Protein AF-A0A2E7STH2-F1 (afdb_monomer_lite)

Radius of gyration: 33.1 Å; chains: 1; bounding box: 80×36×82 Å

pLDDT: mean 82.7, std 14.06, range [32.78, 97.75]

Structure (mmCIF, N/CA/C/O backbone):
data_AF-A0A2E7STH2-F1
#
_entry.id   AF-A0A2E7STH2-F1
#
loop_
_atom_site.group_PDB
_atom_site.id
_atom_site.type_symbol
_atom_site.label_atom_id
_atom_site.label_alt_id
_atom_site.label_comp_id
_atom_site.label_asym_id
_atom_site.label_entity_id
_atom_site.label_seq_id
_atom_site.pdbx_PDB_ins_code
_atom_site.Cartn_x
_atom_site.Cartn_y
_atom_site.Cartn_z
_atom_site.occupancy
_atom_site.B_iso_or_equiv
_atom_site.auth_seq_id
_atom_site.auth_comp_id
_atom_site.auth_asym_id
_atom_site.auth_atom_id
_atom_site.pdbx_PDB_model_num
ATOM 1 N N . ASP A 1 1 ? 51.385 6.876 -58.287 1.00 47.06 1 ASP A N 1
ATOM 2 C CA . ASP A 1 1 ? 52.729 7.474 -58.155 1.00 47.06 1 ASP A CA 1
ATOM 3 C C . ASP A 1 1 ? 52.734 8.647 -57.200 1.00 47.06 1 ASP A C 1
ATOM 5 O O . ASP A 1 1 ? 51.882 9.521 -57.309 1.00 47.06 1 ASP A O 1
ATOM 9 N N . ARG A 1 2 ? 53.615 8.622 -56.192 1.00 62.12 2 ARG A N 1
ATOM 10 C CA . ARG A 1 2 ? 53.677 9.658 -55.147 1.00 62.12 2 ARG A CA 1
ATOM 11 C C . ARG A 1 2 ? 54.895 10.551 -55.359 1.00 62.12 2 ARG A C 1
ATOM 13 O O . ARG A 1 2 ? 56.012 10.052 -55.426 1.00 62.12 2 ARG A O 1
ATOM 20 N N . ILE A 1 3 ? 54.662 11.864 -55.343 1.00 66.19 3 ILE A N 1
ATOM 21 C CA . ILE A 1 3 ? 55.680 12.930 -55.361 1.00 66.19 3 ILE A CA 1
ATOM 22 C C . ILE A 1 3 ? 56.748 12.717 -54.265 1.00 66.19 3 ILE A C 1
ATOM 24 O O . ILE A 1 3 ? 57.911 13.045 -54.457 1.00 66.19 3 ILE A O 1
ATOM 28 N N . GLU A 1 4 ? 56.389 12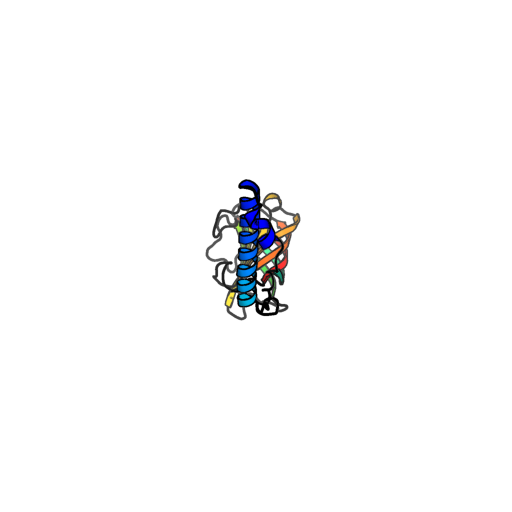.078 -53.147 1.00 61.88 4 GLU A N 1
ATOM 29 C CA . GLU A 1 4 ? 57.309 11.726 -52.055 1.00 61.88 4 GLU A CA 1
ATOM 30 C C . GLU A 1 4 ? 58.497 10.861 -52.501 1.00 61.88 4 GLU A C 1
ATOM 32 O O . GLU A 1 4 ? 59.603 11.112 -52.038 1.00 61.88 4 GLU A O 1
ATOM 37 N N . ALA A 1 5 ? 58.307 9.904 -53.420 1.00 66.56 5 ALA A N 1
ATOM 38 C CA . ALA A 1 5 ? 59.390 9.038 -53.905 1.00 66.56 5 ALA A CA 1
ATOM 39 C C . ALA A 1 5 ? 60.430 9.807 -54.744 1.00 66.56 5 ALA A C 1
ATOM 41 O O . ALA A 1 5 ? 61.588 9.409 -54.816 1.00 66.56 5 ALA A O 1
ATOM 42 N N . LEU A 1 6 ? 60.024 10.931 -55.346 1.00 68.38 6 LEU A N 1
ATOM 43 C CA . LEU A 1 6 ? 60.901 11.825 -56.109 1.00 68.38 6 LEU A CA 1
ATOM 44 C C . LEU A 1 6 ? 61.663 12.806 -55.200 1.00 68.38 6 LEU A C 1
ATOM 46 O O . LEU A 1 6 ? 62.730 13.296 -55.564 1.00 68.38 6 LEU A O 1
ATOM 50 N N . ILE A 1 7 ? 61.126 13.091 -54.010 1.00 71.38 7 ILE A N 1
ATOM 51 C CA . ILE A 1 7 ? 61.676 14.079 -53.071 1.00 71.38 7 ILE A CA 1
ATOM 52 C C . ILE A 1 7 ? 62.506 13.410 -51.962 1.00 71.38 7 ILE A C 1
ATOM 54 O O . ILE A 1 7 ? 63.419 14.038 -51.436 1.00 71.38 7 ILE A O 1
ATOM 58 N N . GLU A 1 8 ? 62.265 12.131 -51.651 1.00 67.62 8 GLU A N 1
ATOM 59 C CA . GLU A 1 8 ? 62.947 11.347 -50.605 1.00 67.62 8 GLU A CA 1
ATOM 60 C C . GLU A 1 8 ? 64.489 11.468 -50.576 1.00 67.62 8 GLU A C 1
ATOM 62 O O . GLU A 1 8 ? 65.013 11.668 -49.477 1.00 67.62 8 GLU A O 1
ATOM 67 N N . PRO A 1 9 ? 65.232 11.443 -51.709 1.00 74.62 9 PRO A N 1
ATOM 68 C CA . PRO A 1 9 ? 66.693 11.599 -51.685 1.00 74.62 9 PRO A CA 1
ATOM 69 C C . PRO A 1 9 ? 67.175 13.028 -51.376 1.00 74.62 9 PRO A C 1
ATOM 71 O O . PRO A 1 9 ? 68.350 13.216 -51.072 1.00 74.62 9 PRO A O 1
ATOM 74 N N . HIS A 1 10 ? 66.289 14.027 -51.422 1.00 73.81 10 HIS A N 1
ATOM 75 C CA . HIS A 1 10 ? 66.609 15.445 -51.216 1.00 73.81 10 HIS A CA 1
ATOM 76 C C . HIS A 1 10 ? 66.133 15.986 -49.854 1.00 73.81 10 HIS A C 1
ATOM 78 O O . HIS A 1 10 ? 66.276 17.177 -49.580 1.00 73.81 10 HIS A O 1
ATOM 84 N N . LEU A 1 11 ? 65.556 15.140 -48.992 1.00 74.19 11 LEU A N 1
ATOM 85 C CA . LEU A 1 11 ? 65.053 15.554 -47.679 1.00 74.19 11 LEU A CA 1
ATOM 86 C C . LEU A 1 11 ? 66.163 15.572 -46.625 1.00 74.19 11 LEU A C 1
ATOM 88 O O . LEU A 1 11 ? 66.917 14.610 -46.468 1.00 74.19 11 LEU A O 1
ATOM 92 N N . ASN A 1 12 ? 66.208 16.633 -45.816 1.00 75.25 12 ASN A N 1
ATOM 93 C CA . ASN A 1 12 ? 67.081 16.668 -44.645 1.00 75.25 12 ASN A CA 1
ATOM 94 C C . ASN A 1 12 ? 66.582 15.703 -43.541 1.00 75.25 12 ASN A C 1
ATOM 96 O O . ASN A 1 12 ? 65.457 15.191 -43.575 1.00 75.25 12 ASN A O 1
ATOM 100 N N . ARG A 1 13 ? 67.415 15.432 -42.525 1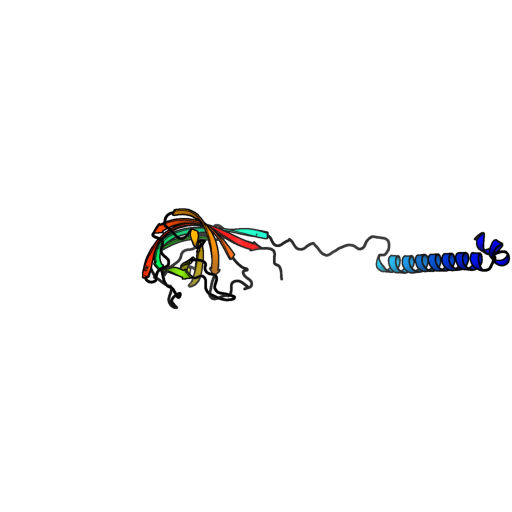.00 70.81 13 ARG A N 1
ATOM 101 C CA . ARG A 1 13 ? 67.129 14.412 -41.495 1.00 70.81 13 ARG A CA 1
ATOM 102 C C . ARG A 1 13 ? 65.792 14.628 -40.775 1.00 70.81 13 ARG A C 1
ATOM 104 O O . ARG A 1 13 ? 65.101 13.642 -40.519 1.00 70.81 13 ARG A O 1
ATOM 111 N N . GLU A 1 14 ? 65.416 15.866 -40.466 1.00 68.94 14 GLU A N 1
ATOM 112 C CA . GLU A 1 14 ? 64.160 16.181 -39.770 1.00 68.94 14 GLU A CA 1
ATOM 113 C C . GLU A 1 14 ? 62.934 16.036 -40.680 1.00 68.94 14 GLU A C 1
ATOM 115 O O . GLU A 1 14 ? 61.947 15.413 -40.288 1.00 68.94 14 GLU A O 1
ATOM 120 N N . GLN A 1 15 ? 63.028 16.474 -41.937 1.00 68.88 15 GLN A N 1
ATOM 121 C CA . GLN A 1 15 ? 61.976 16.275 -42.939 1.00 68.88 15 GLN A CA 1
ATOM 122 C C . GLN A 1 15 ? 61.781 14.786 -43.275 1.00 68.88 15 GLN A C 1
ATOM 124 O O . GLN A 1 15 ? 60.651 14.330 -43.460 1.00 68.88 15 GLN A O 1
ATOM 129 N N . SER A 1 16 ? 62.857 13.989 -43.245 1.00 70.19 16 SER A N 1
ATOM 130 C CA . SER A 1 16 ? 62.785 12.528 -43.408 1.00 70.19 16 SER A CA 1
ATOM 131 C C . SER A 1 16 ? 62.052 11.819 -42.259 1.00 70.19 16 SER A C 1
ATOM 133 O O . SER A 1 16 ? 61.578 10.692 -42.419 1.00 70.19 16 SER A O 1
ATOM 135 N N . ARG A 1 17 ? 61.992 12.428 -41.064 1.00 70.62 17 ARG A N 1
ATOM 136 C CA . ARG A 1 17 ? 61.225 11.882 -39.931 1.00 70.62 17 ARG A CA 1
ATOM 137 C C . ARG A 1 17 ? 59.734 12.127 -40.130 1.00 70.62 17 ARG A C 1
ATOM 139 O O . ARG A 1 17 ? 58.943 11.229 -39.859 1.00 70.62 17 ARG A O 1
ATOM 146 N N . PHE A 1 18 ? 59.373 13.294 -40.659 1.00 73.88 18 PHE A N 1
ATOM 147 C CA . PHE A 1 18 ? 57.995 13.635 -41.002 1.00 73.88 18 PHE A CA 1
ATOM 148 C C . PHE A 1 18 ? 57.443 12.769 -42.148 1.00 73.88 18 PHE A C 1
ATOM 150 O O . PHE A 1 18 ? 56.341 12.235 -42.050 1.00 73.88 18 PHE A O 1
ATOM 157 N N . SER A 1 19 ? 58.222 12.525 -43.207 1.00 72.75 19 SER A N 1
ATOM 158 C CA . SER A 1 19 ? 57.796 11.613 -44.282 1.00 72.75 19 SER A CA 1
ATOM 159 C C . SER A 1 19 ? 57.608 10.170 -43.785 1.00 72.75 19 SER A C 1
ATOM 161 O O . SER A 1 19 ? 56.649 9.492 -44.165 1.00 72.75 19 SER A O 1
ATOM 163 N N . ARG A 1 20 ? 58.468 9.708 -42.866 1.00 74.62 20 ARG A N 1
ATOM 164 C CA . ARG A 1 20 ? 58.332 8.400 -42.206 1.00 74.62 20 ARG A CA 1
ATOM 165 C C . ARG A 1 20 ? 57.101 8.308 -41.304 1.00 74.62 20 ARG A C 1
ATOM 167 O O . ARG A 1 20 ? 56.412 7.289 -41.354 1.00 74.62 20 ARG A O 1
ATOM 174 N N . SER A 1 21 ? 56.785 9.339 -40.521 1.00 77.38 21 SER A N 1
ATOM 175 C CA . SER A 1 21 ? 55.582 9.337 -39.673 1.00 77.38 21 SER A CA 1
ATOM 176 C C . SER A 1 21 ? 54.294 9.375 -40.501 1.00 77.38 21 SER A C 1
ATOM 178 O O . SER A 1 21 ? 53.337 8.667 -40.179 1.00 77.38 21 SER A O 1
ATOM 180 N N . LEU A 1 22 ? 54.283 10.104 -41.622 1.00 79.50 22 LEU A N 1
ATOM 181 C CA . LEU A 1 22 ? 53.179 10.080 -42.584 1.00 79.50 22 LEU A CA 1
ATOM 182 C C . LEU A 1 22 ? 52.993 8.695 -43.209 1.00 79.50 22 LEU A C 1
ATOM 184 O O . LEU A 1 22 ? 51.862 8.220 -43.324 1.00 79.50 22 LEU A O 1
ATOM 188 N N . ARG A 1 23 ? 54.087 8.013 -43.575 1.00 81.06 23 ARG A N 1
ATOM 189 C CA . ARG A 1 23 ? 54.037 6.624 -44.058 1.00 81.06 23 ARG A CA 1
ATOM 190 C C . ARG A 1 23 ? 53.440 5.698 -42.994 1.00 81.06 23 ARG A C 1
ATOM 192 O O . ARG A 1 23 ? 52.513 4.960 -43.308 1.00 81.06 23 ARG A O 1
ATOM 199 N N . GLY A 1 24 ? 53.891 5.804 -41.743 1.00 83.38 24 GLY A N 1
ATOM 200 C CA . GLY A 1 24 ? 53.354 5.026 -40.621 1.00 83.38 24 GLY A CA 1
ATOM 201 C C . GLY A 1 24 ? 51.863 5.270 -40.367 1.00 83.38 24 GLY A C 1
ATOM 202 O O . GLY A 1 24 ? 51.100 4.320 -40.222 1.00 83.38 24 GLY A O 1
ATOM 203 N N . THR A 1 25 ? 51.423 6.529 -40.402 1.00 84.00 25 THR A N 1
ATOM 204 C CA . THR A 1 25 ? 50.007 6.896 -40.212 1.00 84.00 25 THR A CA 1
ATOM 205 C C . THR A 1 25 ? 49.131 6.338 -41.333 1.00 84.00 25 THR A C 1
ATOM 207 O O . THR A 1 25 ? 48.047 5.821 -41.081 1.00 84.00 25 THR A O 1
ATOM 210 N N . ARG A 1 26 ? 49.603 6.387 -42.584 1.00 84.50 26 ARG A N 1
ATOM 211 C CA . ARG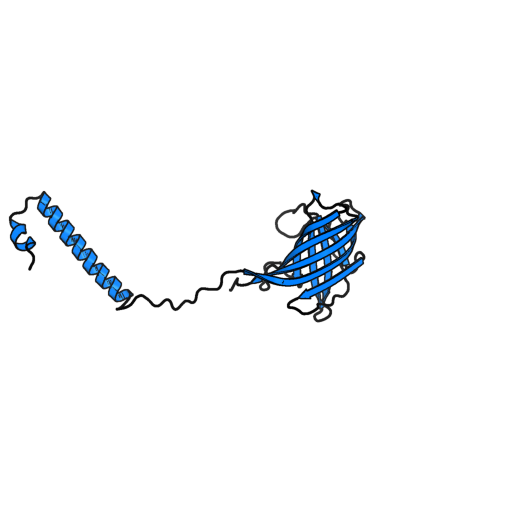 A 1 26 ? 48.870 5.821 -43.726 1.00 84.50 26 ARG A CA 1
ATOM 212 C C . ARG A 1 26 ? 48.779 4.301 -43.658 1.00 84.50 26 ARG A C 1
ATOM 214 O O . ARG A 1 26 ? 47.720 3.760 -43.952 1.00 84.50 26 ARG A O 1
ATOM 221 N N . GLU A 1 27 ? 49.857 3.628 -43.265 1.00 87.00 27 GLU A N 1
ATOM 222 C CA . GLU A 1 27 ? 49.845 2.178 -43.053 1.00 87.00 27 GLU A CA 1
ATOM 223 C C . GLU A 1 27 ? 48.886 1.782 -41.928 1.00 87.00 27 GLU A C 1
ATOM 225 O O . GLU A 1 27 ? 48.109 0.845 -42.094 1.00 87.00 27 GLU A O 1
ATOM 230 N N . PHE A 1 28 ? 48.871 2.536 -40.825 1.00 89.50 28 PHE A N 1
ATOM 231 C CA . PHE A 1 28 ? 47.905 2.347 -39.745 1.00 89.50 28 PHE A CA 1
ATOM 232 C C . PHE A 1 28 ? 46.459 2.503 -40.234 1.00 89.50 28 PHE A C 1
ATOM 234 O O . PHE A 1 28 ? 45.635 1.627 -39.988 1.00 89.50 28 PHE A O 1
ATOM 241 N N . ILE A 1 29 ? 46.155 3.574 -40.978 1.00 87.38 29 ILE A N 1
ATOM 242 C CA . ILE A 1 29 ? 44.814 3.804 -41.539 1.00 87.38 29 ILE A CA 1
ATOM 243 C C . ILE A 1 29 ? 44.421 2.678 -42.498 1.00 87.38 29 ILE A C 1
ATOM 245 O O . ILE A 1 29 ? 43.280 2.226 -42.461 1.00 87.38 29 ILE A O 1
ATOM 249 N N . ARG A 1 30 ? 45.346 2.220 -43.351 1.00 86.94 30 ARG A N 1
ATOM 250 C CA . ARG A 1 30 ? 45.082 1.140 -44.308 1.00 86.94 30 ARG A CA 1
ATOM 251 C C . ARG A 1 30 ? 44.737 -0.160 -43.587 1.00 86.94 30 ARG A C 1
ATOM 253 O O . ARG A 1 30 ? 43.676 -0.707 -43.858 1.00 86.94 30 ARG A O 1
ATOM 260 N N . LYS A 1 31 ? 45.583 -0.586 -42.644 1.00 89.56 31 LYS A N 1
ATOM 261 C CA . LYS A 1 31 ? 45.352 -1.800 -41.852 1.00 89.56 31 LYS A CA 1
ATOM 262 C C . LYS A 1 31 ? 44.056 -1.713 -41.059 1.00 89.56 31 LYS A C 1
ATOM 264 O O . LYS A 1 31 ? 43.231 -2.605 -41.141 1.00 89.56 31 LYS A O 1
ATOM 269 N N . ARG A 1 32 ? 43.814 -0.594 -40.365 1.00 87.88 32 ARG A N 1
ATOM 270 C CA . ARG A 1 32 ? 42.601 -0.478 -39.550 1.00 87.88 32 ARG A CA 1
ATOM 271 C C . ARG A 1 32 ? 41.330 -0.397 -40.390 1.00 87.88 32 ARG A C 1
ATOM 273 O O . ARG A 1 32 ? 40.287 -0.851 -39.940 1.00 87.88 32 ARG A O 1
ATOM 280 N N . ARG A 1 33 ? 41.395 0.175 -41.597 1.00 84.75 33 ARG A N 1
ATOM 281 C CA . ARG A 1 33 ? 40.275 0.138 -42.544 1.00 84.75 33 ARG A CA 1
ATOM 282 C C . ARG A 1 33 ? 39.983 -1.293 -42.991 1.00 84.75 33 ARG A C 1
ATOM 284 O O . ARG A 1 33 ? 38.813 -1.629 -43.067 1.00 84.75 33 ARG A O 1
ATOM 291 N N . GLU A 1 34 ? 41.009 -2.083 -43.286 1.00 84.62 34 GLU A N 1
ATOM 292 C CA . GLU A 1 34 ? 40.872 -3.499 -43.650 1.00 84.62 34 GLU A CA 1
ATOM 293 C C . GLU A 1 34 ? 40.223 -4.288 -42.506 1.00 84.62 34 GLU A C 1
ATOM 295 O O . GLU A 1 34 ? 39.141 -4.828 -42.701 1.00 84.62 34 GLU A O 1
ATOM 300 N N . ASP A 1 35 ? 40.761 -4.185 -41.285 1.00 84.31 35 ASP A N 1
ATOM 301 C CA . ASP A 1 35 ? 40.185 -4.841 -40.102 1.00 84.31 35 ASP A CA 1
ATOM 302 C C . ASP A 1 35 ? 38.715 -4.439 -39.864 1.00 84.31 35 ASP A C 1
ATOM 304 O O . ASP A 1 35 ? 37.863 -5.270 -39.569 1.00 84.31 35 ASP A O 1
ATOM 308 N N . LEU A 1 36 ? 38.390 -3.145 -39.990 1.00 78.44 36 LEU A N 1
ATOM 309 C CA . LEU A 1 36 ? 37.021 -2.659 -39.795 1.00 78.44 36 LEU A CA 1
ATOM 310 C C . LEU A 1 36 ? 36.071 -3.153 -40.890 1.00 78.44 36 LEU A C 1
ATOM 312 O O . LEU A 1 36 ? 34.913 -3.435 -40.591 1.00 78.44 36 LEU A O 1
ATOM 316 N N . MET A 1 37 ? 36.531 -3.240 -42.139 1.00 78.44 37 MET A N 1
ATOM 317 C CA . MET A 1 37 ? 35.737 -3.767 -43.254 1.00 78.44 37 MET A CA 1
ATOM 318 C C . MET A 1 37 ? 35.533 -5.279 -43.122 1.00 78.44 37 MET A C 1
ATOM 320 O O . MET A 1 37 ? 34.444 -5.755 -43.423 1.00 78.44 37 MET A O 1
ATOM 324 N N . ASP A 1 38 ? 36.508 -6.017 -42.592 1.00 80.12 38 ASP A N 1
ATOM 325 C CA . ASP A 1 38 ? 36.352 -7.439 -42.266 1.00 80.12 38 ASP A CA 1
ATOM 326 C C . ASP A 1 38 ? 35.357 -7.649 -41.109 1.00 80.12 38 ASP A C 1
ATOM 328 O O . ASP A 1 38 ? 34.533 -8.563 -41.147 1.00 80.12 38 ASP A O 1
ATOM 332 N N . GLU A 1 39 ? 35.383 -6.778 -40.091 1.00 73.44 39 GLU A N 1
ATOM 333 C CA . GLU A 1 39 ? 34.478 -6.844 -38.932 1.00 73.44 39 GLU A CA 1
ATOM 334 C C . GLU A 1 39 ? 33.034 -6.399 -39.254 1.00 73.44 39 GLU A C 1
ATOM 336 O O . GLU A 1 39 ? 32.084 -6.907 -38.652 1.00 73.44 39 GLU A O 1
ATOM 341 N N . THR A 1 40 ? 32.843 -5.436 -40.164 1.00 69.19 40 THR A N 1
ATOM 342 C CA . THR A 1 40 ? 31.520 -4.839 -40.456 1.00 69.19 40 THR A CA 1
ATOM 343 C C . THR A 1 40 ? 30.943 -5.197 -41.828 1.00 69.19 40 THR A C 1
ATOM 345 O O . THR A 1 40 ? 29.736 -5.067 -42.030 1.00 69.19 40 THR A O 1
ATOM 348 N N . GLY A 1 41 ? 31.743 -5.720 -42.758 1.00 72.19 41 GLY A N 1
ATOM 349 C CA . GLY A 1 41 ? 31.340 -5.915 -44.152 1.00 72.19 41 GLY A CA 1
ATOM 350 C C . GLY A 1 41 ? 31.084 -4.580 -44.872 1.00 72.19 41 GLY A C 1
ATOM 351 O O . GLY A 1 41 ? 31.735 -3.577 -44.598 1.00 72.19 41 GLY A O 1
ATOM 352 N N . GLU A 1 42 ? 30.108 -4.541 -45.790 1.00 64.81 42 GLU A N 1
ATOM 353 C CA . GLU A 1 42 ? 29.728 -3.324 -46.544 1.00 64.81 42 GLU A CA 1
ATOM 354 C C . GLU A 1 42 ? 28.692 -2.427 -45.831 1.00 64.81 42 GLU A C 1
ATOM 356 O O . GLU A 1 42 ? 28.341 -1.357 -46.332 1.00 64.81 42 GLU A O 1
ATOM 361 N N . ALA A 1 43 ? 28.166 -2.838 -44.673 1.00 66.31 43 ALA A N 1
ATOM 362 C CA . ALA A 1 43 ? 27.070 -2.144 -43.995 1.00 66.31 43 ALA A CA 1
ATOM 363 C C . ALA A 1 43 ? 27.318 -2.016 -42.489 1.00 66.31 43 ALA A C 1
ATOM 365 O O . ALA A 1 43 ? 28.024 -2.814 -41.888 1.00 66.31 43 ALA A O 1
ATOM 366 N N . MET A 1 44 ? 26.696 -1.025 -41.841 1.00 73.38 44 MET A N 1
ATOM 367 C CA . MET A 1 44 ? 26.752 -0.948 -40.379 1.00 73.38 44 MET A CA 1
ATOM 368 C C . MET A 1 44 ? 26.218 -2.242 -39.739 1.00 73.38 44 MET A C 1
ATOM 370 O O . MET A 1 44 ? 25.207 -2.779 -40.211 1.00 73.38 44 MET A O 1
ATOM 374 N N . PRO A 1 45 ? 26.849 -2.729 -38.652 1.00 70.94 45 PRO A N 1
ATOM 375 C CA . PRO A 1 45 ? 26.425 -3.950 -37.986 1.00 70.94 45 PRO A CA 1
ATOM 376 C C . PRO A 1 45 ? 24.957 -3.837 -37.573 1.00 70.94 45 PRO A C 1
ATOM 378 O O . PRO A 1 45 ? 24.528 -2.866 -36.944 1.00 70.94 45 PRO A O 1
ATOM 381 N N . ARG A 1 46 ? 24.164 -4.840 -37.957 1.00 69.56 46 ARG A N 1
ATOM 382 C CA . ARG A 1 46 ? 22.741 -4.885 -37.622 1.00 69.56 46 ARG A CA 1
ATOM 383 C C . ARG A 1 46 ? 22.593 -5.262 -36.156 1.00 69.56 46 ARG A C 1
ATOM 385 O O . ARG A 1 46 ? 22.835 -6.401 -35.766 1.00 69.56 46 ARG A O 1
ATOM 392 N N . TRP A 1 47 ? 22.153 -4.305 -35.348 1.00 69.12 47 TRP A N 1
ATOM 393 C CA . TRP A 1 47 ? 21.765 -4.551 -33.966 1.00 69.12 47 TRP A CA 1
ATOM 394 C C . TRP A 1 47 ? 20.492 -5.406 -33.945 1.00 69.12 47 TRP A C 1
ATOM 396 O O . TRP A 1 47 ? 19.388 -4.901 -34.118 1.00 69.12 47 TRP A O 1
ATOM 406 N N . THR A 1 48 ? 20.640 -6.717 -33.751 1.00 76.50 48 THR A N 1
ATOM 407 C CA . THR A 1 48 ? 19.509 -7.659 -33.616 1.00 76.50 48 THR A CA 1
ATOM 408 C C . THR A 1 48 ? 18.908 -7.658 -32.214 1.00 76.50 48 THR A C 1
ATOM 410 O O . THR A 1 48 ? 17.822 -8.192 -31.994 1.00 76.50 48 THR A O 1
ATOM 413 N N . LYS A 1 49 ? 19.607 -7.057 -31.245 1.00 75.50 49 LYS A N 1
ATOM 414 C CA . LYS A 1 49 ? 19.159 -6.996 -29.860 1.00 75.50 49 LYS A CA 1
ATOM 415 C C . LYS A 1 49 ? 18.108 -5.903 -29.706 1.00 75.50 49 LYS A C 1
ATOM 417 O O . LYS A 1 49 ? 18.433 -4.720 -29.658 1.00 75.50 49 LYS A O 1
ATOM 422 N N . THR A 1 50 ? 16.852 -6.312 -29.584 1.00 76.25 50 THR A N 1
ATOM 423 C CA . THR A 1 50 ? 15.766 -5.409 -29.204 1.00 76.25 50 THR A CA 1
ATOM 424 C C . THR A 1 50 ? 16.061 -4.816 -27.820 1.00 76.25 50 THR A C 1
ATOM 426 O O . THR A 1 50 ? 16.390 -5.573 -26.898 1.00 76.25 50 THR A O 1
ATOM 429 N N . PRO A 1 51 ? 15.966 -3.485 -27.639 1.00 74.88 51 PRO A N 1
ATOM 430 C CA . PRO A 1 51 ? 16.098 -2.872 -26.326 1.00 74.88 51 PRO A CA 1
ATOM 431 C C . PRO A 1 51 ? 15.089 -3.485 -25.356 1.00 74.88 51 PRO A C 1
ATOM 433 O O . PRO A 1 51 ? 13.903 -3.603 -25.664 1.00 74.88 51 PRO A O 1
ATOM 436 N N . LYS A 1 52 ? 15.558 -3.881 -24.172 1.00 74.94 52 LYS A N 1
ATOM 437 C CA . LYS A 1 52 ? 14.667 -4.318 -23.098 1.00 74.94 52 LYS A CA 1
ATOM 438 C C . LYS A 1 52 ? 13.888 -3.099 -22.616 1.00 74.94 52 LYS A C 1
ATOM 440 O O . LYS A 1 52 ? 14.490 -2.050 -22.388 1.00 74.94 52 LYS A O 1
ATOM 445 N N . ALA A 1 53 ? 12.571 -3.239 -22.476 1.00 74.75 53 ALA A N 1
ATOM 446 C CA . ALA A 1 53 ? 11.746 -2.169 -21.932 1.00 74.75 53 ALA A CA 1
ATOM 447 C C . ALA A 1 53 ? 12.294 -1.744 -20.556 1.00 74.75 53 ALA A C 1
ATOM 449 O O . ALA A 1 53 ? 12.661 -2.618 -19.759 1.00 74.75 53 ALA A O 1
ATOM 450 N N . PRO A 1 54 ? 12.389 -0.433 -20.278 1.00 76.62 54 PRO A N 1
ATOM 451 C CA . PRO A 1 54 ? 12.840 0.033 -18.979 1.00 76.62 54 PRO A CA 1
ATOM 452 C C . PRO A 1 54 ? 11.862 -0.427 -17.891 1.00 76.62 54 PRO A C 1
ATOM 454 O O . PRO A 1 54 ? 10.669 -0.600 -18.162 1.00 76.62 54 PRO A O 1
ATOM 457 N N . PRO A 1 55 ? 12.341 -0.624 -16.654 1.00 79.50 55 PRO A N 1
ATOM 458 C CA . PRO A 1 55 ? 11.449 -0.899 -15.549 1.00 79.50 55 PRO A CA 1
ATOM 459 C C . PRO A 1 55 ? 10.548 0.318 -15.293 1.00 79.50 55 PRO A C 1
ATOM 461 O O . PRO A 1 55 ? 11.032 1.445 -15.195 1.00 79.50 55 PRO A O 1
ATOM 464 N N . VAL A 1 56 ? 9.242 0.085 -15.179 1.00 84.19 56 VAL A N 1
ATOM 465 C CA . VAL A 1 56 ? 8.221 1.105 -14.903 1.00 84.19 56 VAL A CA 1
ATOM 466 C C . VAL A 1 56 ? 7.417 0.727 -13.666 1.00 84.19 56 VAL A C 1
ATOM 468 O O . VAL A 1 56 ? 7.216 -0.454 -13.378 1.00 84.19 56 VAL A O 1
ATOM 471 N N . ILE A 1 57 ? 6.953 1.731 -12.926 1.00 86.38 57 ILE A N 1
ATOM 472 C CA . ILE A 1 57 ? 6.021 1.540 -11.814 1.00 86.38 57 ILE A CA 1
ATOM 473 C C . ILE A 1 57 ? 4.612 1.588 -12.400 1.00 86.38 57 ILE A C 1
ATOM 475 O O . ILE A 1 57 ? 4.180 2.633 -12.880 1.00 86.38 57 ILE A O 1
ATOM 479 N N . ALA A 1 58 ? 3.923 0.451 -12.392 1.00 88.06 58 ALA A N 1
ATOM 480 C CA . ALA A 1 58 ? 2.555 0.333 -12.872 1.00 88.06 58 ALA A CA 1
ATOM 481 C C . ALA A 1 58 ? 1.586 0.242 -11.693 1.00 88.06 58 ALA A C 1
ATOM 483 O O . ALA A 1 58 ? 1.869 -0.437 -10.702 1.00 88.06 58 ALA A O 1
ATOM 484 N N . GLU A 1 59 ? 0.435 0.891 -11.819 1.00 93.25 59 GLU A N 1
ATOM 485 C CA . GLU A 1 59 ? -0.700 0.656 -10.936 1.00 93.25 59 GLU A CA 1
ATOM 486 C C . GLU A 1 59 ? -1.336 -0.691 -11.276 1.00 93.25 59 GLU A C 1
ATOM 488 O O . GLU A 1 59 ? -1.609 -0.989 -12.437 1.00 93.25 59 GLU A O 1
ATOM 493 N N . ILE A 1 60 ? -1.514 -1.530 -10.259 1.00 91.75 60 ILE A N 1
ATOM 494 C CA . ILE A 1 60 ? -2.039 -2.891 -10.401 1.00 91.75 60 ILE A CA 1
ATOM 495 C C . ILE A 1 60 ? -3.274 -3.129 -9.538 1.00 91.75 60 ILE A C 1
ATOM 497 O O . ILE A 1 60 ? -3.788 -4.244 -9.514 1.00 91.75 60 ILE A O 1
ATOM 501 N N . GLY A 1 61 ? -3.735 -2.134 -8.783 1.00 93.94 61 GLY A N 1
ATOM 502 C CA . GLY A 1 61 ? -4.844 -2.335 -7.870 1.00 93.94 61 GLY A CA 1
ATOM 503 C C . GLY A 1 61 ? -5.136 -1.161 -6.956 1.00 93.94 61 GLY A C 1
ATOM 504 O O . GLY A 1 61 ? -4.405 -0.175 -6.919 1.00 93.94 61 GLY A O 1
ATOM 505 N N . THR A 1 62 ? -6.193 -1.316 -6.170 1.00 96.19 62 THR A N 1
ATOM 506 C CA . THR A 1 62 ? -6.656 -0.330 -5.194 1.00 96.19 62 THR A CA 1
ATOM 507 C C . THR A 1 62 ? -6.891 -0.986 -3.845 1.00 96.19 62 THR A C 1
ATOM 509 O O . THR A 1 62 ? -7.189 -2.181 -3.742 1.00 96.19 62 THR A O 1
ATOM 512 N N . VAL A 1 63 ? -6.747 -0.188 -2.793 1.00 95.88 63 VAL A N 1
ATOM 513 C CA . VAL A 1 63 ? -7.013 -0.601 -1.422 1.00 95.88 63 VAL A CA 1
ATOM 514 C C . VAL A 1 63 ? -7.824 0.477 -0.715 1.00 95.88 63 VAL A C 1
ATOM 516 O O . VAL A 1 63 ? -7.472 1.656 -0.724 1.00 95.88 63 VAL A O 1
ATOM 519 N N . LYS A 1 64 ? -8.919 0.055 -0.085 1.00 96.88 64 LYS A N 1
ATOM 520 C CA . LYS A 1 64 ? -9.683 0.862 0.866 1.00 96.88 64 LYS A CA 1
ATOM 521 C C . LYS A 1 64 ? -9.778 0.105 2.175 1.00 96.88 64 LYS A C 1
ATOM 523 O O . LYS A 1 64 ? -10.146 -1.070 2.184 1.00 96.88 64 LYS A O 1
ATOM 528 N N . ALA A 1 65 ? -9.445 0.765 3.272 1.00 95.94 65 ALA A N 1
ATOM 529 C CA . ALA A 1 65 ? -9.469 0.170 4.595 1.00 95.94 65 ALA A CA 1
ATOM 530 C C . ALA A 1 65 ? -10.269 1.040 5.559 1.00 95.94 65 ALA A C 1
ATOM 532 O O . ALA A 1 65 ? -10.132 2.260 5.554 1.00 95.94 65 ALA A O 1
ATOM 533 N N . LYS A 1 66 ? -11.052 0.398 6.424 1.00 97.00 66 LYS A N 1
ATOM 534 C CA . LYS A 1 66 ? -11.551 0.979 7.675 1.00 97.00 66 LYS A CA 1
ATOM 535 C C . LYS A 1 66 ? -11.052 0.121 8.819 1.00 97.00 66 LYS A C 1
ATOM 537 O O . LYS A 1 66 ? -11.144 -1.106 8.726 1.00 97.00 66 LYS A O 1
ATOM 542 N N . PHE A 1 67 ? -10.516 0.734 9.863 1.00 96.12 67 PHE A N 1
ATOM 543 C CA . PHE A 1 67 ? -9.818 -0.002 10.907 1.00 96.12 67 PHE A CA 1
ATOM 544 C C . PHE A 1 67 ? -9.990 0.596 12.297 1.00 96.12 67 PHE A C 1
ATOM 546 O O . PHE A 1 67 ? -10.161 1.800 12.473 1.00 96.12 67 PHE A O 1
ATOM 553 N N . SER A 1 68 ? -9.897 -0.289 13.280 1.00 96.19 68 SER A N 1
ATOM 554 C CA . SER A 1 68 ? -9.782 -0.003 14.701 1.00 96.19 68 SER A CA 1
ATOM 555 C C . SER A 1 68 ? -8.913 -1.095 15.315 1.00 96.19 68 SER A C 1
ATOM 557 O O . SER A 1 68 ? -9.198 -2.279 15.131 1.00 96.19 68 SER A O 1
ATOM 559 N N . GLY A 1 69 ? -7.838 -0.726 15.995 1.00 94.50 69 GLY A N 1
ATOM 560 C CA . GLY A 1 69 ? -6.911 -1.684 16.586 1.00 94.50 69 GLY A CA 1
ATOM 561 C C . GLY A 1 69 ? -6.111 -1.080 17.727 1.00 94.50 69 GLY A C 1
ATOM 562 O O . GLY A 1 69 ? -6.284 0.085 18.075 1.00 94.50 69 GLY A O 1
ATOM 563 N N . GLU A 1 70 ? -5.231 -1.896 18.292 1.00 94.12 70 GLU A N 1
ATOM 564 C CA . GLU A 1 70 ? -4.344 -1.521 19.393 1.00 94.12 70 GLU A CA 1
ATOM 565 C C . GLU A 1 70 ? -2.898 -1.427 18.909 1.00 94.12 70 GLU A C 1
ATOM 567 O O . GLU A 1 70 ? -2.454 -2.193 18.040 1.00 94.12 70 GLU A O 1
ATOM 572 N N . TRP A 1 71 ? -2.175 -0.455 19.452 1.00 93.06 71 TRP A N 1
ATOM 573 C CA . TRP A 1 71 ? -0.752 -0.296 19.223 1.00 93.06 71 TRP A CA 1
ATOM 574 C C . TRP A 1 71 ? 0.052 -1.325 20.021 1.00 93.06 71 TRP A C 1
ATOM 576 O O . TRP A 1 71 ? -0.187 -1.524 21.209 1.00 93.06 71 TRP A O 1
ATOM 586 N N . MET A 1 72 ? 1.014 -1.954 19.349 1.00 90.12 72 MET A N 1
ATOM 587 C CA . MET A 1 72 ? 1.875 -3.004 19.881 1.00 90.12 72 MET A CA 1
ATOM 588 C C . MET A 1 72 ? 3.335 -2.698 19.516 1.00 90.12 72 MET A C 1
ATOM 590 O O . MET A 1 72 ? 3.695 -2.592 18.341 1.00 90.12 72 MET A O 1
ATOM 594 N N . GLU A 1 73 ? 4.197 -2.570 20.516 1.00 82.69 73 GLU A N 1
ATOM 595 C CA . GLU A 1 73 ? 5.607 -2.207 20.409 1.00 82.69 73 GLU A CA 1
ATOM 596 C C . GLU A 1 73 ? 6.359 -3.248 19.577 1.00 82.69 73 GLU A C 1
ATOM 598 O O . GLU A 1 73 ? 7.163 -2.903 18.703 1.00 82.69 73 GLU A O 1
ATOM 603 N N . GLU A 1 74 ? 6.004 -4.523 19.762 1.00 76.56 74 GLU A N 1
ATOM 604 C CA . GLU A 1 74 ? 6.414 -5.627 18.908 1.00 76.56 74 GLU A CA 1
ATOM 605 C C . GLU A 1 74 ? 5.204 -6.278 18.230 1.00 76.56 74 GLU A C 1
ATOM 607 O O . GLU A 1 74 ? 4.183 -6.576 18.845 1.00 76.56 74 GLU A O 1
ATOM 612 N N . SER A 1 75 ? 5.319 -6.538 16.925 1.00 76.12 75 SER A N 1
ATOM 613 C CA . SER A 1 75 ? 4.244 -7.204 16.189 1.00 76.12 75 SER A CA 1
ATOM 614 C C . SER A 1 75 ? 4.071 -8.655 16.654 1.00 76.12 75 SER A C 1
ATOM 616 O O . SER A 1 75 ? 5.027 -9.432 16.549 1.00 76.12 75 SER A O 1
ATOM 618 N N . PRO A 1 76 ? 2.857 -9.079 17.043 1.00 77.62 76 PRO A N 1
ATOM 619 C CA . PRO A 1 76 ? 2.609 -10.442 17.486 1.00 77.62 76 PRO A CA 1
ATOM 620 C C . PRO A 1 76 ? 2.842 -11.462 16.363 1.00 77.62 76 PRO A C 1
ATOM 622 O O . PRO A 1 76 ? 2.800 -11.160 15.157 1.00 77.62 76 PRO A O 1
ATOM 625 N N . ARG A 1 77 ? 3.106 -12.710 16.773 1.00 73.06 77 ARG A N 1
ATOM 626 C CA . ARG A 1 77 ? 3.285 -13.850 15.857 1.00 73.06 77 ARG A CA 1
ATOM 627 C C . ARG A 1 77 ? 1.976 -14.217 15.164 1.00 73.06 77 ARG A C 1
ATOM 629 O O . ARG A 1 77 ? 1.970 -14.464 13.960 1.00 73.06 77 ARG A O 1
ATOM 636 N N . GLU A 1 78 ? 0.882 -14.218 15.917 1.00 75.25 78 GLU A N 1
ATOM 637 C CA . GLU A 1 78 ? -0.470 -14.392 15.399 1.00 75.25 78 GLU A CA 1
ATOM 638 C C . GLU A 1 78 ? -1.076 -13.019 15.135 1.00 75.25 78 GLU A C 1
ATOM 640 O O . GLU A 1 78 ? -1.171 -12.196 16.035 1.00 75.25 78 GLU A O 1
ATOM 645 N N . ARG A 1 79 ? -1.424 -12.756 13.874 1.00 77.56 79 ARG A N 1
ATOM 646 C CA . ARG A 1 79 ? -1.932 -11.449 13.415 1.00 77.56 79 ARG A CA 1
ATOM 647 C C . ARG A 1 79 ? -3.365 -11.516 12.894 1.00 77.56 79 ARG A C 1
ATOM 649 O O . ARG A 1 79 ? -3.955 -10.494 12.553 1.00 77.56 79 ARG A O 1
ATOM 656 N N . ALA A 1 80 ? -3.897 -12.730 12.790 1.00 76.19 80 ALA A N 1
ATOM 657 C CA . ALA A 1 80 ? -5.251 -12.985 12.336 1.00 76.19 80 ALA A CA 1
ATOM 658 C C . ALA A 1 80 ? -6.246 -12.530 13.407 1.00 76.19 80 ALA A C 1
ATOM 660 O O . ALA A 1 80 ? -6.035 -12.798 14.587 1.00 76.19 80 ALA A O 1
ATOM 661 N N . ASN A 1 81 ? -7.332 -11.879 12.985 1.00 77.88 81 ASN A N 1
ATOM 662 C CA . ASN A 1 81 ? -8.431 -11.446 13.859 1.00 77.88 81 ASN A CA 1
ATOM 663 C C . ASN A 1 81 ? -8.038 -10.507 15.021 1.00 77.88 81 ASN A C 1
ATOM 665 O O . ASN A 1 81 ? -8.771 -10.411 16.003 1.00 77.88 81 ASN A O 1
ATOM 669 N N . LEU A 1 82 ? -6.903 -9.807 14.924 1.00 86.12 82 LEU A N 1
ATOM 670 C CA . LEU A 1 82 ? -6.582 -8.706 15.835 1.00 86.12 82 LEU A CA 1
ATOM 671 C C . LEU A 1 82 ? -7.370 -7.453 15.446 1.00 86.12 82 LEU A C 1
ATOM 673 O O . LEU A 1 82 ? -7.482 -7.140 14.263 1.00 86.12 82 LEU A O 1
ATOM 677 N N . GLY A 1 83 ? -7.905 -6.726 16.425 1.00 89.31 83 GLY A N 1
ATOM 678 C CA . GLY A 1 83 ? -8.701 -5.527 16.159 1.00 89.31 83 GLY A CA 1
ATOM 679 C C . GLY A 1 83 ? -9.917 -5.784 15.256 1.00 89.31 83 GLY A C 1
ATOM 680 O O . GLY A 1 83 ? -10.418 -6.900 15.119 1.00 89.31 83 GLY A O 1
ATOM 681 N N . LYS A 1 84 ? -10.425 -4.718 14.638 1.00 92.38 84 LYS A N 1
ATOM 682 C CA . LYS A 1 84 ? -11.526 -4.746 13.671 1.00 92.38 84 LYS A CA 1
ATOM 683 C C . LYS A 1 84 ? -11.082 -4.037 12.402 1.00 92.38 84 LYS A C 1
ATOM 685 O O . LYS A 1 84 ? -10.820 -2.838 12.423 1.00 92.38 84 LYS A O 1
ATOM 690 N N . ALA A 1 85 ? -11.045 -4.758 11.287 1.00 93.31 85 ALA A N 1
ATOM 691 C CA . ALA A 1 85 ? -10.707 -4.183 9.993 1.00 93.31 85 ALA A CA 1
ATOM 692 C C . ALA A 1 85 ? -11.644 -4.659 8.886 1.00 93.31 85 ALA A C 1
ATOM 694 O O . ALA A 1 85 ? -11.986 -5.834 8.786 1.00 93.31 85 ALA A O 1
ATOM 695 N N . THR A 1 86 ? -12.020 -3.721 8.022 1.00 93.31 86 THR A N 1
ATOM 696 C CA . THR A 1 86 ? -12.667 -3.989 6.739 1.00 93.31 86 THR A CA 1
ATOM 697 C C . THR A 1 86 ? -11.714 -3.554 5.639 1.00 93.31 86 THR A C 1
ATOM 699 O O . THR A 1 86 ? -11.375 -2.376 5.556 1.00 93.31 86 THR A O 1
ATOM 702 N N . LEU A 1 87 ? -11.289 -4.499 4.804 1.00 93.12 87 LEU A N 1
ATOM 703 C CA . LEU A 1 87 ? -10.408 -4.261 3.663 1.00 93.12 87 LEU A CA 1
ATOM 704 C C . LEU A 1 87 ? -11.151 -4.567 2.365 1.00 93.12 87 LEU A C 1
ATOM 706 O O . LEU A 1 87 ? -11.597 -5.692 2.151 1.00 93.12 87 LEU A O 1
ATOM 710 N N . GLN A 1 88 ? -11.240 -3.572 1.492 1.00 94.44 88 GLN A N 1
ATOM 711 C CA . GLN A 1 88 ? -11.663 -3.732 0.107 1.00 94.44 88 GLN A CA 1
ATOM 712 C C . GLN A 1 88 ? -10.415 -3.647 -0.768 1.00 94.44 88 GLN A C 1
ATOM 714 O O . GLN A 1 88 ? -9.765 -2.603 -0.834 1.00 94.44 88 GLN A O 1
ATOM 719 N N . LEU A 1 89 ? -10.066 -4.761 -1.406 1.00 93.94 89 LEU A N 1
ATOM 720 C CA . LEU A 1 89 ? -8.871 -4.887 -2.231 1.00 93.94 89 LEU A CA 1
ATOM 721 C C . LEU A 1 89 ? -9.274 -5.255 -3.659 1.00 93.94 89 LEU A C 1
ATOM 723 O O . LEU A 1 89 ? -10.025 -6.210 -3.862 1.00 93.94 89 LEU A O 1
ATOM 727 N N . THR A 1 90 ? -8.725 -4.540 -4.635 1.00 94.06 90 THR A N 1
ATOM 728 C CA . THR A 1 90 ? -8.834 -4.889 -6.055 1.00 94.06 90 THR A CA 1
ATOM 729 C C . THR A 1 90 ? -7.432 -5.084 -6.609 1.00 94.06 90 THR A C 1
ATOM 731 O O . THR A 1 90 ? -6.583 -4.224 -6.406 1.00 94.06 90 THR A O 1
ATOM 734 N N . LEU A 1 91 ? -7.178 -6.193 -7.304 1.00 90.62 91 LEU A N 1
ATOM 735 C CA . LEU A 1 91 ? -5.915 -6.468 -7.995 1.00 90.62 91 LEU A CA 1
ATOM 736 C C . LEU A 1 91 ? -6.197 -6.851 -9.446 1.00 90.62 91 LEU A C 1
ATOM 738 O O . LEU A 1 91 ? -6.955 -7.786 -9.694 1.00 90.62 91 LEU A O 1
ATOM 742 N N . ASN A 1 92 ? -5.555 -6.173 -10.397 1.00 88.44 92 ASN A N 1
ATOM 743 C CA . ASN A 1 92 ? -5.760 -6.332 -11.839 1.00 88.44 92 ASN A CA 1
ATOM 744 C C . ASN A 1 92 ? -7.260 -6.349 -12.191 1.00 88.44 92 ASN A C 1
ATOM 746 O O . ASN A 1 92 ? -7.752 -7.307 -12.790 1.00 88.44 92 ASN A O 1
ATOM 750 N N . ASP A 1 93 ? -7.983 -5.342 -11.691 1.00 87.12 93 ASP A N 1
ATOM 751 C CA . ASP A 1 93 ? -9.433 -5.152 -11.855 1.00 87.12 93 ASP A CA 1
ATOM 752 C C . ASP A 1 93 ? -10.319 -6.274 -11.290 1.00 87.12 93 ASP A C 1
ATOM 754 O O . ASP A 1 93 ? -11.513 -6.348 -11.582 1.00 87.12 93 ASP A O 1
ATOM 758 N N . LYS A 1 94 ? -9.760 -7.155 -10.452 1.00 91.38 94 LYS A N 1
ATOM 759 C CA . LYS A 1 94 ? -10.501 -8.238 -9.800 1.00 91.38 94 LYS A CA 1
ATOM 760 C C . LYS A 1 94 ? -10.575 -8.018 -8.293 1.00 91.38 94 LYS A C 1
ATOM 762 O O . LYS A 1 94 ? -9.533 -7.800 -7.666 1.00 91.38 94 LYS A O 1
ATOM 767 N N . PRO A 1 95 ? -11.773 -8.108 -7.688 1.00 93.38 95 PRO A N 1
ATOM 768 C CA . PRO A 1 95 ? -11.906 -8.020 -6.245 1.00 93.38 95 PRO A CA 1
ATOM 769 C C . PRO A 1 95 ? -11.216 -9.214 -5.580 1.00 93.38 95 PRO A C 1
ATOM 771 O O . PRO A 1 95 ? -11.254 -10.342 -6.077 1.00 93.38 95 PRO A O 1
ATOM 774 N N . VAL A 1 96 ? -10.588 -8.961 -4.437 1.00 92.81 96 VAL A N 1
ATOM 775 C CA . VAL A 1 96 ? -9.901 -9.976 -3.642 1.00 92.81 96 VAL A CA 1
ATOM 776 C C . VAL A 1 96 ? -10.592 -10.093 -2.296 1.00 92.81 96 VAL A C 1
ATOM 778 O O . VAL A 1 96 ? -10.507 -9.205 -1.450 1.00 92.81 96 VAL A O 1
ATOM 781 N N . GLU A 1 97 ? -11.264 -11.220 -2.088 1.00 94.06 97 GLU A N 1
ATOM 782 C CA . GLU A 1 97 ? -11.925 -11.505 -0.821 1.00 94.06 97 GLU A CA 1
ATOM 783 C C . GLU A 1 97 ? -10.950 -12.088 0.202 1.00 94.06 97 GLU A C 1
ATOM 785 O O . GLU A 1 97 ? -10.207 -13.035 -0.088 1.00 94.06 97 GLU A O 1
ATOM 790 N N . LEU A 1 98 ? -11.001 -11.551 1.421 1.00 92.50 98 LEU A N 1
ATOM 791 C CA . LEU A 1 98 ? -10.181 -11.976 2.550 1.00 92.50 98 LEU A CA 1
ATOM 792 C C . LEU A 1 98 ? -11.042 -12.581 3.670 1.00 92.50 98 LEU A C 1
ATOM 794 O O . LEU A 1 98 ? -12.199 -12.208 3.860 1.00 92.50 98 LEU A O 1
ATOM 798 N N . THR A 1 99 ? -10.453 -13.505 4.422 1.00 92.31 99 THR A N 1
ATOM 799 C CA . THR A 1 99 ? -10.936 -14.051 5.697 1.00 92.31 99 THR A CA 1
ATOM 800 C C . THR A 1 99 ? -9.878 -13.855 6.775 1.00 92.31 99 THR A C 1
ATOM 802 O O . THR A 1 99 ? -8.712 -13.599 6.471 1.00 92.31 99 THR A O 1
ATOM 805 N N . ASP A 1 100 ? -10.280 -13.996 8.037 1.00 90.38 100 ASP A N 1
ATOM 806 C CA . ASP A 1 100 ? -9.413 -13.839 9.212 1.00 90.38 100 ASP A CA 1
ATOM 807 C C . ASP A 1 100 ? -8.672 -12.494 9.263 1.00 90.38 100 ASP A C 1
ATOM 809 O O . ASP A 1 100 ? -7.486 -12.430 9.604 1.00 90.38 100 ASP A O 1
ATOM 813 N N . VAL A 1 101 ? -9.346 -11.422 8.840 1.00 92.62 101 VAL A N 1
ATOM 814 C CA . VAL A 1 101 ? -8.717 -10.108 8.718 1.00 92.62 101 VAL A CA 1
ATOM 815 C C . VAL A 1 101 ? -8.413 -9.557 10.106 1.00 92.62 101 VAL A C 1
ATOM 817 O O . VAL A 1 101 ? -9.309 -9.418 10.933 1.00 92.62 101 VAL A O 1
ATOM 820 N N . GLY A 1 102 ? -7.147 -9.229 10.341 1.00 93.31 102 GLY A N 1
ATOM 821 C CA . GLY A 1 102 ? -6.682 -8.555 11.544 1.00 93.31 102 GLY A CA 1
ATOM 822 C C . GLY A 1 102 ? -5.904 -7.285 11.222 1.00 93.31 102 GLY A C 1
ATOM 823 O O . GLY A 1 102 ? -5.361 -7.136 10.123 1.00 93.31 102 GLY A O 1
ATOM 824 N N . VAL A 1 103 ? -5.859 -6.378 12.192 1.00 95.19 103 VAL A N 1
ATOM 825 C CA . VAL A 1 103 ? -5.144 -5.109 12.159 1.00 95.19 103 VAL A CA 1
ATOM 826 C C . VAL A 1 103 ? -4.516 -4.810 13.518 1.00 95.19 103 VAL A C 1
ATOM 828 O O . VAL A 1 103 ? -5.144 -4.984 14.561 1.00 95.19 103 VAL A O 1
ATOM 831 N N . HIS A 1 104 ? -3.281 -4.324 13.501 1.00 94.31 104 HIS A N 1
ATOM 832 C CA . HIS A 1 104 ? -2.593 -3.800 14.680 1.00 94.31 104 HIS A CA 1
ATOM 833 C C . HIS A 1 104 ? -1.594 -2.715 14.272 1.00 94.31 104 HIS A C 1
ATOM 835 O O . HIS A 1 104 ? -1.168 -2.638 13.115 1.00 94.31 104 HIS A O 1
ATOM 841 N N . GLY A 1 105 ? -1.242 -1.855 15.218 1.00 92.50 105 GLY A N 1
ATOM 842 C CA . GLY A 1 105 ? -0.220 -0.830 15.042 1.00 92.50 105 GLY A CA 1
ATOM 843 C C . GLY A 1 105 ? 1.107 -1.365 15.549 1.00 92.50 105 GLY A C 1
ATOM 844 O O . GLY A 1 105 ? 1.129 -2.056 16.559 1.00 92.50 105 GLY A O 1
ATOM 845 N N . ALA A 1 106 ? 2.202 -1.101 14.849 1.00 90.94 106 ALA A N 1
ATOM 846 C CA . ALA A 1 106 ? 3.538 -1.393 15.350 1.00 90.94 106 ALA A CA 1
ATOM 847 C C . ALA A 1 106 ? 4.588 -0.562 14.621 1.00 90.94 106 ALA A C 1
ATOM 849 O O . ALA A 1 106 ? 4.375 -0.086 13.500 1.00 90.94 106 ALA A O 1
ATOM 850 N N . TRP A 1 107 ? 5.781 -0.478 15.199 1.00 87.56 107 TRP A N 1
ATOM 851 C CA . TRP A 1 107 ? 6.941 0.053 14.492 1.00 87.56 107 TRP A CA 1
ATOM 852 C C . TRP A 1 107 ? 7.269 -0.780 13.244 1.00 87.56 107 TRP A C 1
ATOM 854 O O . TRP A 1 107 ? 7.088 -2.008 13.196 1.00 87.56 107 TRP A O 1
ATOM 864 N N . ALA A 1 108 ? 7.769 -0.120 12.199 1.00 78.25 108 ALA A N 1
ATOM 865 C CA . ALA A 1 108 ? 8.289 -0.804 11.026 1.00 78.25 108 ALA A CA 1
ATOM 866 C C . ALA A 1 108 ? 9.533 -1.640 11.405 1.00 78.25 108 ALA A C 1
ATOM 868 O O . ALA A 1 108 ? 10.574 -1.137 11.821 1.00 78.25 108 ALA A O 1
ATOM 869 N N . GLY A 1 109 ? 9.417 -2.959 11.258 1.00 61.38 109 GLY A N 1
ATOM 870 C CA . GLY A 1 109 ? 10.419 -3.931 11.692 1.00 61.38 109 GLY A CA 1
ATOM 871 C C . GLY A 1 109 ? 10.314 -5.217 10.881 1.00 61.38 109 GLY A C 1
ATOM 872 O O . GLY A 1 109 ? 9.238 -5.823 10.817 1.00 61.38 109 GLY A O 1
ATOM 873 N N . GLY A 1 110 ? 11.419 -5.584 10.225 1.00 46.78 110 GLY A N 1
ATOM 874 C CA . GLY A 1 110 ? 11.540 -6.781 9.392 1.00 46.78 110 GLY A CA 1
ATOM 875 C C . GLY A 1 110 ? 12.572 -6.640 8.268 1.00 46.78 110 GLY A C 1
ATOM 876 O O . GLY A 1 110 ? 12.186 -6.497 7.114 1.00 46.78 110 GLY A O 1
ATOM 877 N N . GLY A 1 111 ? 13.863 -6.728 8.612 1.00 40.56 111 GLY A N 1
ATOM 878 C CA . GLY A 1 111 ? 14.981 -6.874 7.667 1.00 40.56 111 GLY A CA 1
ATOM 879 C C . GLY A 1 111 ? 15.599 -5.554 7.192 1.00 40.56 111 GLY A C 1
ATOM 880 O O . GLY A 1 111 ? 15.006 -4.860 6.379 1.00 40.56 111 GLY A O 1
ATOM 881 N N . PHE A 1 112 ? 16.826 -5.279 7.655 1.00 32.78 112 PHE A N 1
ATOM 882 C CA . PHE A 1 112 ? 17.665 -4.094 7.382 1.00 32.78 112 PHE A CA 1
ATOM 883 C C . PHE A 1 112 ? 17.233 -2.794 8.089 1.00 32.78 112 PHE A C 1
ATOM 885 O O . PHE A 1 112 ? 16.712 -1.869 7.478 1.00 32.78 112 PHE A O 1
ATOM 892 N N . GLY A 1 113 ? 17.539 -2.712 9.391 1.00 42.44 113 GLY A N 1
ATOM 893 C CA . GLY A 1 113 ? 17.408 -1.493 10.201 1.00 42.44 113 GLY A CA 1
ATOM 894 C C . GLY A 1 113 ? 16.017 -1.282 10.805 1.00 42.44 113 GLY A C 1
ATOM 895 O O . GLY A 1 113 ? 15.001 -1.659 10.224 1.00 42.44 113 GLY A O 1
ATOM 896 N N . ARG A 1 114 ? 15.969 -0.691 12.008 1.00 47.94 114 ARG A N 1
ATOM 897 C CA . ARG A 1 114 ? 14.718 -0.178 12.582 1.00 47.94 114 ARG A CA 1
ATOM 898 C C . ARG A 1 114 ? 14.313 1.035 11.756 1.00 47.94 114 ARG A C 1
ATOM 900 O O . ARG A 1 114 ? 15.017 2.040 11.748 1.00 47.94 114 ARG A O 1
ATOM 907 N N . SER A 1 115 ? 13.207 0.929 11.034 1.00 61.47 115 SER A N 1
ATOM 908 C CA . SER A 1 115 ? 12.534 2.117 10.534 1.00 61.47 115 SER A CA 1
ATOM 909 C C . SER A 1 115 ? 11.637 2.602 11.669 1.00 61.47 115 SER A C 1
ATOM 911 O O . SER A 1 115 ? 10.709 1.902 12.063 1.00 61.47 115 SER A O 1
ATOM 913 N N . ASN A 1 116 ? 11.908 3.791 12.207 1.00 72.06 116 ASN A N 1
ATOM 914 C CA . ASN A 1 116 ? 11.075 4.426 13.237 1.00 72.06 116 ASN A CA 1
ATOM 915 C C . ASN A 1 116 ? 9.763 4.970 12.642 1.00 72.06 116 ASN A C 1
ATOM 917 O O . ASN A 1 116 ? 9.330 6.063 12.966 1.00 72.06 116 ASN A O 1
ATOM 921 N N . LYS A 1 117 ? 9.145 4.258 11.695 1.00 86.00 117 LYS A N 1
ATOM 922 C CA . LYS A 1 117 ? 7.888 4.694 11.088 1.00 86.00 117 LYS A CA 1
ATOM 923 C C . LYS A 1 117 ? 6.727 3.937 11.712 1.00 86.00 117 LYS A C 1
ATOM 925 O O . LYS A 1 117 ? 6.708 2.700 11.607 1.00 86.00 117 LYS A O 1
ATOM 930 N N . PRO A 1 118 ? 5.758 4.634 12.327 1.00 91.12 118 PRO A N 1
ATOM 931 C CA . PRO A 1 118 ? 4.570 3.973 12.808 1.00 91.12 118 PRO A CA 1
ATOM 932 C C . PRO A 1 118 ? 3.802 3.364 11.643 1.00 91.12 118 PRO A C 1
ATOM 934 O O . PRO A 1 118 ? 3.614 3.984 10.594 1.00 91.12 118 PRO A O 1
ATOM 937 N N . THR A 1 119 ? 3.443 2.092 11.792 1.00 92.50 119 THR A N 1
ATOM 938 C CA . THR A 1 119 ? 2.875 1.302 10.704 1.00 92.50 119 THR A CA 1
ATOM 939 C C . THR A 1 119 ? 1.616 0.595 11.169 1.00 92.50 119 THR A C 1
ATOM 941 O O . THR A 1 119 ? 1.629 -0.167 12.133 1.00 92.50 119 THR A O 1
ATOM 944 N N . ILE A 1 120 ? 0.536 0.816 10.431 1.00 94.31 120 ILE A N 1
ATOM 945 C CA . ILE A 1 120 ? -0.724 0.101 10.571 1.00 94.31 120 ILE A CA 1
ATOM 946 C C . ILE A 1 120 ? -0.624 -1.145 9.702 1.00 94.31 120 ILE A C 1
ATOM 948 O O . ILE A 1 120 ? -0.486 -1.060 8.479 1.00 94.31 120 ILE A O 1
ATOM 952 N N . ARG A 1 121 ? -0.636 -2.311 10.335 1.00 93.06 121 ARG A N 1
ATOM 953 C CA . ARG A 1 121 ? -0.374 -3.588 9.680 1.00 93.06 121 ARG A CA 1
ATOM 954 C C . ARG A 1 121 ? -1.650 -4.388 9.615 1.00 93.06 121 ARG A C 1
ATOM 956 O O . ARG A 1 121 ? -2.248 -4.695 10.639 1.00 93.06 121 ARG A O 1
ATOM 963 N N . PHE A 1 122 ? -2.024 -4.774 8.409 1.00 93.69 122 PHE A N 1
ATOM 964 C CA . PHE A 1 122 ? -3.149 -5.651 8.168 1.00 93.69 122 PHE A CA 1
ATOM 965 C C . PHE A 1 122 ? -2.657 -7.012 7.721 1.00 93.69 122 PHE A C 1
ATOM 967 O O . PHE A 1 122 ? -1.709 -7.135 6.938 1.00 93.69 122 PHE A O 1
ATOM 974 N N . SER A 1 123 ? -3.363 -8.044 8.156 1.00 92.12 123 SER A N 1
ATOM 975 C CA . SER A 1 123 ? -3.170 -9.392 7.651 1.00 92.12 123 SER A CA 1
ATOM 976 C C . SER A 1 123 ? -4.509 -10.064 7.400 1.00 92.12 123 SER A C 1
ATOM 978 O O . SER A 1 123 ? -5.488 -9.779 8.078 1.00 92.12 123 SER A O 1
ATOM 980 N N . GLY A 1 124 ? -4.560 -10.943 6.409 1.00 92.06 124 GLY A N 1
ATOM 981 C CA . GLY A 1 124 ? -5.735 -11.759 6.127 1.00 92.06 124 GLY A CA 1
ATOM 982 C C . GLY A 1 124 ? -5.373 -12.926 5.222 1.00 92.06 124 GLY A C 1
ATOM 983 O O . GLY A 1 124 ? -4.282 -12.967 4.650 1.00 92.06 124 GLY A O 1
ATOM 984 N N . ARG A 1 125 ? -6.274 -13.894 5.082 1.00 91.88 125 ARG A N 1
ATOM 985 C CA . ARG A 1 125 ? -6.136 -15.011 4.141 1.00 91.88 125 ARG A CA 1
ATOM 986 C C . ARG A 1 125 ? -7.064 -14.813 2.957 1.00 91.88 125 ARG A C 1
ATOM 988 O O . ARG A 1 125 ? -8.247 -14.564 3.127 1.00 91.88 125 ARG A O 1
ATOM 995 N N . ARG A 1 126 ? -6.534 -14.925 1.745 1.00 92.38 126 ARG A N 1
ATOM 996 C CA . ARG A 1 126 ? -7.327 -14.839 0.519 1.00 92.38 126 ARG A CA 1
ATOM 997 C C . ARG A 1 126 ? -8.229 -16.059 0.398 1.00 92.38 126 ARG A C 1
ATOM 999 O O . ARG A 1 126 ? -7.737 -17.182 0.468 1.00 92.38 126 ARG A O 1
ATOM 1006 N N . LYS A 1 127 ? -9.525 -15.855 0.163 1.00 93.12 127 LYS A N 1
ATOM 1007 C CA . LYS A 1 127 ? -10.490 -16.963 0.069 1.00 93.12 127 LYS A CA 1
ATOM 1008 C C . LYS A 1 127 ? -10.208 -17.924 -1.083 1.00 93.12 127 LYS A C 1
ATOM 1010 O O . LYS A 1 127 ? -10.453 -19.115 -0.947 1.00 93.12 127 LYS A O 1
ATOM 1015 N N . SER A 1 128 ? -9.712 -17.416 -2.211 1.00 91.12 128 SER A N 1
ATOM 1016 C CA . SER A 1 128 ? -9.559 -18.214 -3.431 1.00 91.12 128 SER A CA 1
ATOM 1017 C C . SER A 1 128 ? -8.418 -19.232 -3.378 1.00 91.12 128 SER A C 1
ATOM 1019 O O . SER A 1 128 ? -8.543 -20.297 -3.972 1.00 91.12 128 SER A O 1
ATOM 1021 N N . ASP A 1 129 ? -7.309 -18.919 -2.703 1.00 88.00 129 ASP A N 1
ATOM 1022 C CA . ASP A 1 129 ? -6.106 -19.766 -2.685 1.00 88.00 129 ASP A CA 1
ATOM 1023 C C . ASP A 1 129 ? -5.479 -19.947 -1.293 1.00 88.00 129 ASP A C 1
ATOM 1025 O O . ASP A 1 129 ? -4.413 -20.550 -1.160 1.00 88.00 129 ASP A O 1
ATOM 1029 N N . GLY A 1 130 ? -6.113 -19.414 -0.246 1.00 88.06 130 GLY A N 1
ATOM 1030 C CA . GLY A 1 130 ? -5.646 -19.499 1.136 1.00 88.06 130 GLY A CA 1
ATOM 1031 C C . GLY A 1 130 ? -4.363 -18.714 1.425 1.00 88.06 130 GLY A C 1
ATOM 1032 O O . GLY A 1 130 ? -3.856 -18.781 2.549 1.00 88.06 130 GLY A O 1
ATOM 1033 N N . LYS A 1 131 ? -3.809 -17.967 0.458 1.00 88.69 131 LYS A N 1
ATOM 1034 C CA . LYS A 1 131 ? -2.557 -17.231 0.667 1.00 88.69 131 LYS A CA 1
ATOM 1035 C C . LYS A 1 131 ? -2.758 -16.083 1.640 1.00 88.69 131 LYS A C 1
ATOM 1037 O O . LYS A 1 131 ? -3.714 -15.316 1.533 1.00 88.69 131 LYS A O 1
ATOM 1042 N N . THR A 1 132 ? -1.796 -15.915 2.540 1.00 89.38 132 THR A N 1
ATOM 1043 C CA . THR A 1 132 ? -1.718 -14.734 3.398 1.00 89.38 132 THR A CA 1
ATOM 1044 C C . THR A 1 132 ? -1.489 -13.488 2.548 1.00 89.38 132 THR A C 1
ATOM 1046 O O . THR A 1 132 ? -0.591 -13.464 1.710 1.00 89.38 132 THR A O 1
ATOM 1049 N N . ILE A 1 133 ? -2.294 -12.462 2.772 1.00 90.31 133 ILE A N 1
ATOM 1050 C CA . ILE A 1 133 ? -2.102 -11.107 2.271 1.00 90.31 133 ILE A CA 1
ATOM 1051 C C . ILE A 1 133 ? -1.667 -10.246 3.449 1.00 90.31 133 ILE A C 1
ATOM 1053 O O . ILE A 1 133 ? -2.205 -10.378 4.552 1.00 90.31 133 ILE A O 1
ATOM 1057 N N . SER A 1 134 ? -0.685 -9.378 3.230 1.00 90.44 134 SER A N 1
ATOM 1058 C CA . SER A 1 134 ? -0.302 -8.358 4.202 1.00 90.44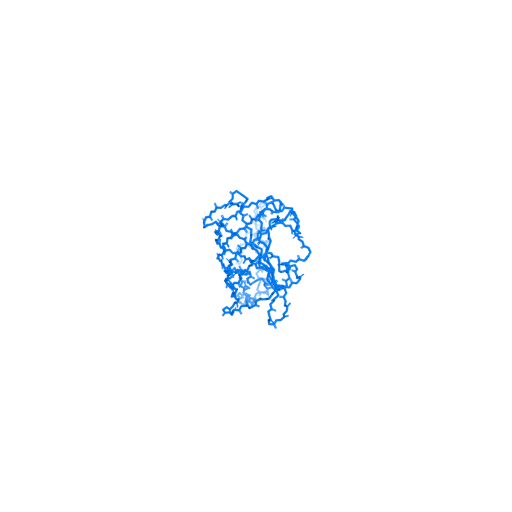 134 SER A CA 1
ATOM 1059 C C . SER A 1 134 ? -0.261 -6.990 3.544 1.00 90.44 134 SER A C 1
ATOM 1061 O O . SER A 1 134 ? 0.303 -6.829 2.460 1.00 90.44 134 SER A O 1
ATOM 1063 N N . VAL A 1 135 ? -0.874 -6.022 4.216 1.00 92.12 135 VAL A N 1
ATOM 1064 C CA . VAL A 1 135 ? -0.908 -4.613 3.825 1.00 92.12 135 VAL A CA 1
ATOM 1065 C C . VAL A 1 135 ? -0.307 -3.838 4.985 1.00 92.12 135 VAL A C 1
ATOM 1067 O O . VAL A 1 135 ? -0.913 -3.756 6.046 1.00 92.12 135 VAL A O 1
ATOM 1070 N N . ASP A 1 136 ? 0.896 -3.313 4.800 1.00 92.38 136 ASP A N 1
ATOM 1071 C CA . ASP A 1 136 ? 1.576 -2.503 5.809 1.00 92.38 136 ASP A CA 1
ATOM 1072 C C . ASP A 1 136 ? 1.500 -1.040 5.355 1.00 92.38 136 ASP A C 1
ATOM 1074 O O . ASP A 1 136 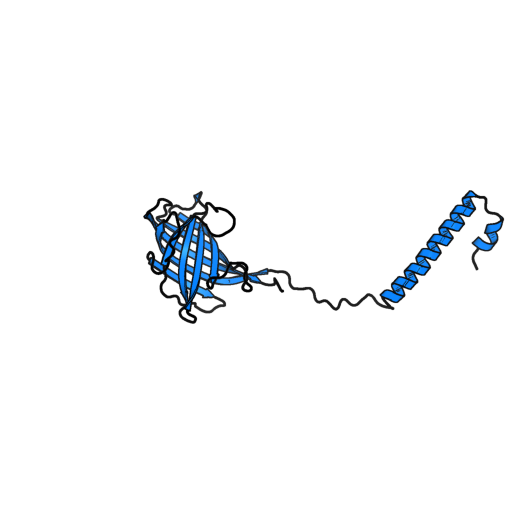? 2.084 -0.705 4.324 1.00 92.38 136 ASP A O 1
ATOM 1078 N N . ILE A 1 137 ? 0.787 -0.187 6.092 1.00 93.69 137 ILE A N 1
ATOM 1079 C CA . ILE A 1 137 ? 0.641 1.249 5.813 1.00 93.69 137 ILE A CA 1
ATOM 1080 C C . ILE A 1 137 ? 1.477 2.022 6.826 1.00 93.69 137 ILE A C 1
ATOM 1082 O O . ILE A 1 137 ? 1.146 2.077 8.006 1.00 93.69 137 ILE A O 1
ATOM 1086 N N . SER A 1 138 ? 2.570 2.611 6.365 1.00 93.12 138 SER A N 1
ATOM 1087 C CA . SER A 1 138 ? 3.447 3.462 7.156 1.00 93.12 138 SER A CA 1
ATOM 1088 C C . SER A 1 138 ? 3.030 4.924 7.037 1.00 93.12 138 SER A C 1
ATOM 1090 O O . SER A 1 138 ? 2.901 5.478 5.941 1.00 93.12 138 SER A O 1
ATOM 1092 N N . VAL A 1 139 ? 2.886 5.557 8.191 1.00 92.25 139 VAL A N 1
ATOM 1093 C CA . VAL A 1 139 ? 2.584 6.980 8.334 1.00 92.25 139 VAL A CA 1
ATOM 1094 C C . VAL A 1 139 ? 3.859 7.682 8.822 1.00 92.25 139 VAL A C 1
ATOM 1096 O O . VAL A 1 139 ? 4.639 7.067 9.558 1.00 92.25 139 VAL A O 1
ATOM 1099 N N . PRO A 1 140 ? 4.150 8.924 8.395 1.00 89.75 140 PRO A N 1
ATOM 1100 C CA . PRO A 1 140 ? 5.199 9.722 9.025 1.00 89.75 140 PRO A CA 1
ATOM 1101 C C . PRO A 1 140 ? 4.961 9.840 10.535 1.00 89.75 140 PRO A C 1
ATOM 1103 O O . PRO A 1 140 ? 3.822 9.957 10.971 1.00 89.75 140 PRO A O 1
ATOM 1106 N N . GLU A 1 141 ? 6.027 9.790 11.332 1.00 89.00 141 GLU A N 1
ATOM 1107 C CA . GLU A 1 141 ? 5.916 9.806 12.798 1.00 89.00 141 GLU A CA 1
ATOM 1108 C C . GLU A 1 141 ? 5.215 11.075 13.303 1.00 89.00 141 GLU A C 1
ATOM 1110 O O . GLU A 1 141 ? 4.257 10.976 14.066 1.00 89.00 141 GLU A O 1
ATOM 1115 N N . ASP A 1 142 ? 5.604 12.236 12.771 1.00 90.62 142 ASP A N 1
ATOM 1116 C CA . ASP A 1 142 ? 5.019 13.543 13.108 1.00 90.62 142 ASP A CA 1
ATOM 1117 C C . ASP A 1 142 ? 3.529 13.665 12.724 1.00 90.62 142 ASP A C 1
ATOM 1119 O O . ASP A 1 142 ? 2.793 14.479 13.288 1.00 90.62 142 ASP A O 1
ATOM 1123 N N . ASP A 1 143 ? 3.068 12.830 11.788 1.00 92.69 143 ASP A N 1
ATOM 1124 C CA . ASP A 1 143 ? 1.691 12.821 11.294 1.00 92.69 143 ASP A CA 1
ATOM 1125 C C . ASP A 1 143 ? 0.844 11.693 11.909 1.00 92.69 143 ASP A C 1
ATOM 1127 O O . ASP A 1 143 ? -0.347 11.589 11.609 1.00 92.69 143 ASP A O 1
ATOM 1131 N N . PHE A 1 144 ? 1.408 10.838 12.776 1.00 92.19 144 PHE A N 1
ATOM 1132 C CA . PHE A 1 144 ? 0.666 9.745 13.418 1.00 92.19 144 PHE A CA 1
ATOM 1133 C C . PHE A 1 144 ? -0.155 10.235 14.617 1.00 92.19 144 PHE A C 1
ATOM 1135 O O . PHE A 1 144 ? 0.030 9.842 15.767 1.00 92.19 144 PHE A O 1
ATOM 1142 N N . GLN A 1 145 ? -1.095 11.117 14.317 1.00 94.00 145 GLN A N 1
ATOM 1143 C CA . GLN A 1 145 ? -2.032 11.738 15.241 1.00 94.00 145 GLN A CA 1
ATOM 1144 C C . GLN A 1 145 ? -3.382 11.919 14.531 1.00 94.00 145 GLN A C 1
ATOM 1146 O O . GLN A 1 145 ? -3.446 11.800 13.303 1.00 94.00 145 GLN A O 1
ATOM 1151 N N . PRO A 1 146 ? -4.486 12.171 15.259 1.00 96.19 146 PRO A N 1
ATOM 1152 C CA . PRO A 1 146 ? -5.777 12.416 14.627 1.00 96.19 146 PRO A CA 1
ATOM 1153 C C . PRO A 1 146 ? -5.688 13.521 13.565 1.00 96.19 146 PRO A C 1
ATOM 1155 O O . PRO A 1 146 ? -5.239 14.632 13.842 1.00 96.19 146 PRO A O 1
ATOM 1158 N N . GLY A 1 147 ? -6.109 13.214 12.341 1.00 95.38 147 GLY A N 1
ATOM 1159 C CA . GLY A 1 147 ? -5.881 14.064 11.178 1.00 95.38 147 GLY A CA 1
ATOM 1160 C C . GLY A 1 147 ? -6.486 13.484 9.905 1.00 95.38 147 GLY A C 1
ATOM 1161 O O . GLY A 1 147 ? -6.875 12.318 9.854 1.00 95.38 147 GLY A O 1
ATOM 1162 N N . GLN A 1 148 ? -6.590 14.306 8.862 1.00 95.50 148 GLN A N 1
ATOM 1163 C CA . GLN A 1 148 ? -7.157 13.909 7.572 1.00 95.50 148 GLN A CA 1
ATOM 1164 C C . GLN A 1 148 ? -6.169 14.145 6.433 1.00 95.50 148 GLN A C 1
ATOM 1166 O O . GLN A 1 148 ? -5.395 15.098 6.453 1.00 95.50 148 GLN A O 1
ATOM 1171 N N . GLY A 1 149 ? -6.238 13.297 5.408 1.00 94.75 149 GLY A N 1
ATOM 1172 C CA . GLY A 1 149 ? -5.463 13.446 4.181 1.00 94.75 149 GLY A CA 1
ATOM 1173 C C . GLY A 1 149 ? -3.963 13.205 4.348 1.00 94.75 149 GLY A C 1
ATOM 1174 O O . GLY A 1 149 ? -3.188 13.726 3.548 1.00 94.75 149 GLY A O 1
ATOM 1175 N N . ILE A 1 150 ? -3.557 12.428 5.354 1.00 95.81 150 ILE A N 1
ATOM 1176 C CA . ILE A 1 150 ? -2.154 12.169 5.686 1.00 95.81 150 ILE A CA 1
ATOM 1177 C C . ILE A 1 150 ? -1.530 11.299 4.596 1.00 95.81 150 ILE A C 1
ATOM 1179 O O . ILE A 1 150 ? -1.953 10.158 4.381 1.00 95.81 150 ILE A O 1
ATOM 1183 N N . ASN A 1 151 ? -0.511 11.819 3.912 1.00 95.81 151 ASN A N 1
ATOM 1184 C CA . ASN A 1 151 ? 0.191 11.070 2.873 1.00 95.81 151 ASN A CA 1
ATOM 1185 C C . ASN A 1 151 ? 0.884 9.858 3.495 1.00 95.81 151 ASN A C 1
ATOM 1187 O O . ASN A 1 151 ? 1.791 9.993 4.314 1.00 95.81 151 ASN A O 1
ATOM 1191 N N . SER A 1 152 ? 0.445 8.670 3.094 1.00 93.69 152 SER A N 1
ATOM 1192 C CA . SER A 1 152 ? 0.887 7.415 3.689 1.00 93.69 152 SER A CA 1
ATOM 1193 C C . SER A 1 152 ? 1.340 6.460 2.595 1.00 93.69 152 SER A C 1
ATOM 1195 O O . SER A 1 152 ? 0.696 6.303 1.556 1.00 93.69 152 SER A O 1
ATOM 1197 N N . GLY A 1 153 ? 2.484 5.832 2.835 1.00 92.00 153 GLY A N 1
ATOM 1198 C CA . GLY A 1 153 ? 3.097 4.874 1.925 1.00 92.00 153 GLY A CA 1
ATOM 1199 C C . GLY A 1 153 ? 3.180 3.513 2.586 1.00 92.00 153 GLY A C 1
ATOM 1200 O O . GLY A 1 153 ? 3.051 3.394 3.797 1.00 92.00 153 GLY A O 1
ATOM 1201 N N . GLY A 1 154 ? 3.407 2.461 1.817 1.00 90.50 154 GLY A N 1
ATOM 1202 C CA . GLY A 1 154 ? 3.372 1.135 2.403 1.00 90.50 154 GLY A CA 1
ATOM 1203 C C . GLY A 1 154 ? 3.879 0.033 1.507 1.00 90.50 154 GLY A C 1
ATOM 1204 O O . GLY A 1 154 ? 4.378 0.264 0.403 1.00 90.50 154 GLY A O 1
ATOM 1205 N N . THR A 1 155 ? 3.718 -1.190 1.993 1.00 89.94 155 THR A N 1
ATOM 1206 C CA . THR A 1 155 ? 4.031 -2.392 1.226 1.00 89.94 155 THR A CA 1
ATOM 1207 C C . THR A 1 155 ? 2.830 -3.309 1.155 1.00 89.94 155 THR A C 1
ATOM 1209 O O . THR A 1 155 ? 2.095 -3.480 2.127 1.00 89.94 155 THR A O 1
ATOM 1212 N N . PHE A 1 156 ? 2.669 -3.923 -0.008 1.00 89.56 156 PHE A N 1
ATOM 1213 C CA . PHE A 1 156 ? 1.720 -4.997 -0.232 1.00 89.56 156 PHE A CA 1
ATOM 1214 C C . PHE A 1 156 ? 2.497 -6.302 -0.418 1.00 89.56 156 PHE A C 1
ATOM 1216 O O . PHE A 1 156 ? 3.485 -6.345 -1.155 1.00 89.56 156 PHE A O 1
ATOM 1223 N N . LYS A 1 157 ? 2.087 -7.372 0.266 1.00 86.56 157 LYS A N 1
ATOM 1224 C CA . LYS A 1 157 ? 2.771 -8.672 0.221 1.00 86.56 157 LYS A CA 1
ATOM 1225 C C . LYS A 1 157 ? 1.769 -9.802 0.033 1.00 86.56 157 LYS A C 1
ATOM 1227 O O . LYS A 1 157 ? 0.753 -9.867 0.724 1.00 86.56 157 LYS A O 1
ATOM 1232 N N . GLU A 1 158 ? 2.111 -10.734 -0.854 1.00 84.69 158 GLU A N 1
ATOM 1233 C CA . GLU A 1 158 ? 1.390 -11.995 -1.030 1.00 84.69 158 GLU A CA 1
ATOM 1234 C C . GLU A 1 158 ? 2.252 -13.186 -0.587 1.00 84.69 158 GLU A C 1
ATOM 1236 O O . GLU A 1 158 ? 3.363 -13.391 -1.078 1.00 84.69 158 GLU A O 1
ATOM 1241 N N . GLY A 1 159 ? 1.714 -14.020 0.301 1.00 76.88 159 GLY A N 1
ATOM 1242 C CA . GLY A 1 159 ? 2.365 -15.218 0.828 1.00 76.88 159 GLY A CA 1
ATOM 1243 C C . GLY A 1 159 ? 3.415 -14.941 1.912 1.00 76.88 159 GLY A C 1
ATOM 1244 O O . GLY A 1 159 ? 3.521 -13.845 2.451 1.00 76.88 159 GLY A O 1
ATOM 1245 N N . ARG A 1 160 ? 4.204 -15.973 2.248 1.00 61.75 160 ARG A N 1
ATOM 1246 C CA . ARG A 1 160 ? 5.298 -15.910 3.246 1.00 61.75 160 ARG A CA 1
ATOM 1247 C C . ARG A 1 160 ? 6.643 -15.432 2.665 1.00 61.75 160 ARG A C 1
ATOM 1249 O O . ARG A 1 160 ? 7.680 -15.621 3.291 1.00 61.75 160 ARG A O 1
ATOM 1256 N N . GLY A 1 161 ? 6.652 -14.884 1.451 1.00 50.88 161 GLY A N 1
ATOM 1257 C CA . GLY A 1 161 ? 7.879 -14.530 0.736 1.00 50.88 161 GLY A CA 1
ATOM 1258 C C . GLY A 1 161 ? 8.446 -13.162 1.127 1.00 50.88 161 GLY A C 1
ATOM 1259 O O . GLY A 1 161 ? 7.704 -12.231 1.426 1.00 50.88 161 GLY A O 1
ATOM 1260 N N . PHE A 1 162 ? 9.774 -13.030 1.067 1.00 48.41 162 PHE A N 1
ATOM 1261 C CA . PHE A 1 162 ? 10.461 -11.735 1.069 1.00 48.41 162 PHE A CA 1
ATOM 1262 C C . PHE A 1 162 ? 9.992 -10.870 -0.115 1.00 48.41 162 PHE A C 1
ATOM 1264 O O . PHE A 1 162 ? 9.801 -11.383 -1.219 1.00 48.41 162 PHE A O 1
ATOM 1271 N N . SER A 1 163 ? 9.917 -9.547 0.078 1.00 48.88 163 SER A N 1
ATOM 1272 C CA . SER A 1 163 ? 9.537 -8.549 -0.944 1.00 48.88 163 SER A CA 1
ATOM 1273 C C . SER A 1 163 ? 10.425 -8.519 -2.208 1.00 48.88 163 SER A C 1
ATOM 1275 O O . SER A 1 163 ? 10.153 -7.747 -3.121 1.00 48.88 163 SER A O 1
ATOM 1277 N N . PHE A 1 164 ? 11.478 -9.343 -2.272 1.00 46.31 164 PHE A N 1
ATOM 1278 C CA . PHE A 1 164 ? 12.420 -9.477 -3.394 1.00 46.31 164 PHE A CA 1
ATOM 1279 C C . PHE A 1 164 ? 12.240 -10.775 -4.209 1.00 46.31 164 PHE A C 1
ATOM 1281 O O . PHE A 1 164 ? 13.084 -11.114 -5.035 1.00 46.31 164 PHE A O 1
ATOM 1288 N N . GLY A 1 165 ? 11.159 -11.530 -3.982 1.00 45.31 165 GLY A N 1
ATOM 1289 C CA . GLY A 1 165 ? 10.835 -12.716 -4.781 1.00 45.31 165 GLY A CA 1
ATOM 1290 C C . GLY A 1 165 ? 10.487 -12.396 -6.249 1.00 45.31 165 GLY A C 1
ATOM 1291 O O . GLY A 1 165 ? 10.315 -11.235 -6.619 1.00 45.31 165 GLY A O 1
ATOM 1292 N N . PRO A 1 166 ? 10.296 -13.419 -7.104 1.00 46.38 166 PRO A N 1
ATOM 1293 C CA . PRO A 1 166 ? 10.038 -13.256 -8.544 1.00 46.38 166 PRO A CA 1
ATOM 1294 C C . PRO A 1 166 ? 8.748 -12.490 -8.896 1.00 46.38 166 PRO A C 1
ATOM 1296 O O . PRO A 1 166 ? 8.516 -12.184 -10.062 1.00 46.38 166 PRO A O 1
ATOM 1299 N N . LEU A 1 167 ? 7.907 -12.180 -7.904 1.00 53.69 167 LEU A N 1
ATOM 1300 C CA . LEU A 1 167 ? 6.701 -11.365 -8.045 1.00 53.69 167 LEU A CA 1
ATOM 1301 C C . LEU A 1 167 ? 6.959 -9.851 -7.919 1.00 53.69 167 LEU A C 1
ATOM 1303 O O . LEU A 1 167 ? 6.037 -9.088 -8.211 1.00 53.69 167 LEU A O 1
ATOM 1307 N N . GLY A 1 168 ? 8.179 -9.431 -7.556 1.00 61.59 168 GLY A N 1
ATOM 1308 C CA . GLY A 1 168 ? 8.587 -8.029 -7.417 1.00 61.59 168 GLY A CA 1
ATOM 1309 C C . GLY A 1 168 ? 8.060 -7.347 -6.150 1.00 61.59 168 GLY A C 1
ATOM 1310 O O . GLY A 1 168 ? 7.095 -7.802 -5.534 1.00 61.59 168 GLY A O 1
ATOM 1311 N N . MET A 1 169 ? 8.699 -6.240 -5.766 1.00 70.75 169 MET A N 1
ATOM 1312 C CA . MET A 1 169 ? 8.262 -5.403 -4.647 1.00 70.75 169 MET A CA 1
ATOM 1313 C C . MET A 1 169 ? 6.973 -4.668 -5.040 1.00 70.75 169 MET A C 1
ATOM 1315 O O . MET A 1 169 ? 6.927 -4.020 -6.090 1.00 70.75 169 MET A O 1
ATOM 1319 N N . GLN A 1 170 ? 5.928 -4.803 -4.219 1.00 86.88 170 GLN A N 1
ATOM 1320 C CA . GLN A 1 170 ? 4.666 -4.089 -4.397 1.00 86.88 170 GLN A CA 1
ATOM 1321 C C . GLN A 1 170 ? 4.519 -3.038 -3.301 1.00 86.88 170 GLN A C 1
ATOM 1323 O O . GLN A 1 170 ? 4.717 -3.309 -2.112 1.00 86.88 170 GLN A O 1
ATOM 1328 N N . PHE A 1 171 ? 4.192 -1.829 -3.726 1.00 89.88 171 PHE A N 1
ATOM 1329 C CA . PHE A 1 171 ? 4.109 -0.650 -2.885 1.00 89.88 171 PHE A CA 1
ATOM 1330 C C . PHE A 1 171 ? 2.667 -0.202 -2.769 1.00 89.88 171 PHE A C 1
ATOM 1332 O O . PHE A 1 171 ? 1.845 -0.469 -3.641 1.00 89.88 171 PHE A O 1
ATOM 1339 N N . ILE A 1 172 ? 2.386 0.516 -1.696 1.00 92.56 172 ILE A N 1
ATOM 1340 C CA . ILE A 1 172 ? 1.114 1.189 -1.496 1.00 92.56 172 ILE A CA 1
ATOM 1341 C C . ILE A 1 172 ? 1.402 2.679 -1.420 1.00 92.56 172 ILE A C 1
ATOM 1343 O O . ILE A 1 172 ? 2.369 3.091 -0.777 1.00 92.56 172 ILE A O 1
ATOM 1347 N N . ASN A 1 173 ? 0.567 3.473 -2.074 1.00 94.94 173 ASN A N 1
ATOM 1348 C CA . ASN A 1 173 ? 0.575 4.919 -1.935 1.00 94.94 173 ASN A CA 1
ATOM 1349 C C . ASN A 1 173 ? -0.862 5.411 -1.791 1.00 94.94 173 ASN A C 1
ATOM 1351 O O . ASN A 1 173 ? -1.738 4.977 -2.539 1.00 94.94 173 ASN A O 1
ATOM 1355 N N . GLY A 1 174 ? -1.117 6.294 -0.836 1.00 96.31 174 GLY A N 1
ATOM 1356 C CA . GLY A 1 174 ? -2.461 6.784 -0.588 1.00 96.31 174 GLY A CA 1
ATOM 1357 C C . GLY A 1 174 ? -2.536 7.801 0.535 1.00 96.31 174 GLY A C 1
ATOM 1358 O O . GLY A 1 174 ? -1.538 8.400 0.942 1.00 96.31 174 GLY A O 1
ATOM 1359 N N . LYS A 1 175 ? -3.754 7.990 1.035 1.00 97.50 175 LYS A N 1
ATOM 1360 C CA . LYS A 1 175 ? -4.061 8.922 2.115 1.00 97.50 175 LYS A CA 1
ATOM 1361 C C . LYS A 1 175 ? -4.751 8.205 3.262 1.00 97.50 175 LYS A C 1
ATOM 1363 O O . LYS A 1 175 ? -5.683 7.432 3.047 1.00 97.50 175 LYS A O 1
ATOM 1368 N N . ALA A 1 176 ? -4.293 8.495 4.473 1.00 96.38 176 ALA A N 1
ATOM 1369 C CA . ALA A 1 176 ? -4.911 8.047 5.708 1.00 96.38 176 ALA A CA 1
ATOM 1370 C C . ALA A 1 176 ? -5.712 9.184 6.353 1.00 96.38 176 ALA A C 1
ATOM 1372 O O . ALA A 1 176 ? -5.305 10.347 6.338 1.00 96.38 176 ALA A O 1
ATOM 1373 N N . ASN A 1 177 ? -6.839 8.819 6.950 1.00 97.25 177 ASN A N 1
ATOM 1374 C CA . ASN A 1 177 ? -7.610 9.647 7.861 1.00 97.25 177 ASN A CA 1
ATOM 1375 C C . ASN A 1 177 ? -7.617 8.935 9.212 1.00 97.25 177 ASN A C 1
ATOM 1377 O O . ASN A 1 177 ? -8.143 7.830 9.314 1.00 97.25 177 ASN A O 1
ATOM 1381 N N . LEU A 1 178 ? -7.034 9.542 10.238 1.00 96.69 178 LEU A N 1
ATOM 1382 C CA . LEU A 1 178 ? -6.954 8.979 11.581 1.00 96.69 178 LEU A CA 1
ATOM 1383 C C . LEU A 1 178 ? -7.943 9.717 12.480 1.00 96.69 178 LEU A C 1
ATOM 1385 O O . LEU A 1 178 ? -7.875 10.936 12.620 1.00 96.69 178 LEU A O 1
ATOM 1389 N N . THR A 1 179 ? -8.874 8.989 13.088 1.00 96.50 179 THR A N 1
ATOM 1390 C CA . THR A 1 179 ? -9.792 9.537 14.099 1.00 96.50 179 THR A CA 1
ATOM 1391 C C . THR A 1 179 ? -9.215 9.395 15.503 1.00 96.50 179 THR A C 1
ATOM 1393 O O . THR A 1 179 ? -9.461 10.244 16.358 1.00 96.50 179 THR A O 1
ATOM 1396 N N . LYS A 1 180 ? -8.409 8.352 15.730 1.00 95.06 180 LYS A N 1
ATOM 1397 C CA . LYS A 1 180 ? -7.584 8.152 16.926 1.00 95.06 180 LYS A CA 1
ATOM 1398 C C . LYS A 1 180 ? -6.232 7.598 16.506 1.00 95.06 180 LYS A C 1
ATOM 1400 O O . LYS A 1 180 ? -6.175 6.712 15.657 1.00 95.06 180 LYS A O 1
ATOM 1405 N N . ALA A 1 181 ? -5.158 8.083 17.111 1.00 93.19 181 ALA A N 1
ATOM 1406 C CA . ALA A 1 181 ? -3.825 7.547 16.889 1.00 93.19 181 ALA A CA 1
ATOM 1407 C C . ALA A 1 181 ? -2.943 7.820 18.106 1.00 93.19 181 ALA A C 1
ATOM 1409 O O . ALA A 1 181 ? -2.919 8.936 18.623 1.00 93.19 181 ALA A O 1
ATOM 1410 N N . SER A 1 182 ? -2.248 6.781 18.559 1.00 90.88 182 SER A N 1
ATOM 1411 C CA . SER A 1 182 ? -1.234 6.835 19.606 1.00 90.88 182 SER A CA 1
ATOM 1412 C C . SER A 1 182 ? -0.242 5.696 19.386 1.00 90.88 182 SER A C 1
ATOM 1414 O O . SER A 1 182 ? -0.612 4.631 18.895 1.00 90.88 182 SER A O 1
ATOM 1416 N N . ILE A 1 183 ? 1.018 5.944 19.737 1.00 90.19 183 ILE A N 1
ATOM 1417 C CA . ILE A 1 183 ? 2.133 4.990 19.636 1.00 90.19 183 ILE A CA 1
ATOM 1418 C C . ILE A 1 183 ? 2.519 4.382 20.992 1.00 90.19 183 ILE A C 1
ATOM 1420 O O . ILE A 1 183 ? 3.601 3.813 21.138 1.00 90.19 183 ILE A O 1
ATOM 1424 N N . LYS A 1 184 ? 1.684 4.560 22.020 1.00 90.75 184 LYS A N 1
ATOM 1425 C CA . LYS A 1 184 ? 1.912 3.937 23.327 1.00 90.75 184 LYS A CA 1
ATOM 1426 C C . LYS A 1 184 ? 1.346 2.526 23.325 1.00 90.75 184 LYS A C 1
ATOM 1428 O O . LYS A 1 184 ? 0.280 2.293 22.766 1.00 90.75 184 LYS A O 1
ATOM 1433 N N . GLU A 1 185 ? 2.057 1.604 23.962 1.00 90.94 185 GLU A N 1
ATOM 1434 C CA . GLU A 1 185 ? 1.627 0.211 24.082 1.00 90.94 185 GLU A CA 1
ATOM 1435 C C . GLU A 1 185 ? 0.197 0.101 24.622 1.00 90.94 185 GLU A C 1
ATOM 1437 O O . GLU A 1 185 ? -0.119 0.673 25.665 1.00 90.94 185 GLU A O 1
ATOM 1442 N N . GLY A 1 186 ? -0.653 -0.636 23.905 1.00 89.81 186 GLY A N 1
ATOM 1443 C CA . GLY A 1 186 ? -2.052 -0.868 24.260 1.00 89.81 186 GLY A CA 1
ATOM 1444 C C . GLY A 1 186 ? -3.014 0.277 23.930 1.00 89.81 186 GLY A C 1
ATOM 1445 O O . GLY A 1 186 ? -4.224 0.098 24.068 1.00 89.81 186 GLY A O 1
ATOM 1446 N N . ASP A 1 187 ? -2.531 1.436 23.471 1.00 92.88 187 ASP A N 1
ATOM 1447 C CA . ASP A 1 187 ? -3.429 2.518 23.071 1.00 92.88 187 ASP A CA 1
ATOM 1448 C C . ASP A 1 187 ? -4.161 2.182 21.763 1.00 92.88 187 ASP A C 1
ATOM 1450 O O . ASP A 1 187 ? -3.643 1.524 20.857 1.00 92.88 187 ASP A O 1
ATOM 1454 N N . LEU A 1 188 ? -5.385 2.696 21.646 1.00 93.44 188 LEU A N 1
ATOM 1455 C CA . LEU A 1 188 ? -6.227 2.495 20.474 1.00 93.44 188 LEU A CA 1
ATOM 1456 C C . LEU A 1 188 ? -5.865 3.451 19.335 1.00 93.44 188 LEU A C 1
ATOM 1458 O O . LEU A 1 188 ? -5.635 4.646 19.537 1.00 93.44 188 LEU A O 1
ATOM 1462 N N . PHE A 1 189 ? -5.952 2.940 18.112 1.00 93.62 189 PHE A N 1
ATOM 1463 C CA . PHE A 1 189 ? -5.961 3.736 16.893 1.00 93.62 189 PHE A CA 1
ATOM 1464 C C . PHE A 1 189 ? -7.147 3.347 16.008 1.00 93.62 189 PHE A C 1
ATOM 1466 O O . PHE A 1 189 ? -7.590 2.197 15.971 1.00 93.62 189 PHE A O 1
ATOM 1473 N N . GLU A 1 190 ? -7.678 4.325 15.286 1.00 96.81 190 GLU A N 1
ATOM 1474 C CA . GLU A 1 190 ? -8.872 4.198 14.460 1.00 96.81 190 GLU A CA 1
ATOM 1475 C C . GLU A 1 190 ? -8.751 5.108 13.242 1.00 96.81 190 GLU A C 1
ATOM 1477 O O . GLU A 1 190 ? -8.207 6.215 13.328 1.00 96.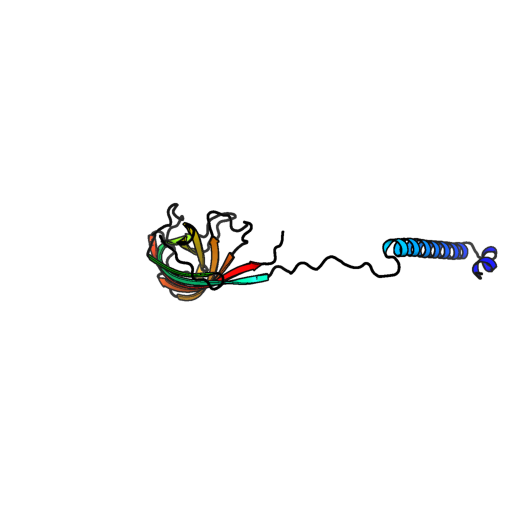81 190 GLU A O 1
ATOM 1482 N N . GLY A 1 191 ? -9.273 4.657 12.106 1.00 96.81 191 GLY A N 1
ATOM 1483 C CA . GLY A 1 191 ? -9.217 5.457 10.898 1.00 96.81 191 GLY A CA 1
ATOM 1484 C C . GLY A 1 191 ? -9.640 4.740 9.630 1.00 96.81 191 GLY A C 1
ATOM 1485 O O . GLY A 1 191 ? -10.167 3.623 9.628 1.00 96.81 191 GLY A O 1
ATOM 1486 N N . GLU A 1 192 ? -9.390 5.434 8.530 1.00 97.69 192 GLU A N 1
ATOM 1487 C CA . GLU A 1 192 ? -9.650 4.986 7.175 1.00 97.69 192 GLU A CA 1
ATOM 1488 C C . GLU A 1 192 ? -8.422 5.232 6.297 1.00 97.69 192 GLU A C 1
ATOM 1490 O O . GLU A 1 192 ? -7.639 6.154 6.528 1.00 97.69 192 GLU A O 1
ATOM 1495 N N . PHE A 1 193 ? -8.248 4.405 5.275 1.00 97.44 193 PHE A N 1
ATOM 1496 C CA . PHE A 1 193 ? -7.194 4.562 4.282 1.00 97.44 193 PHE A CA 1
ATOM 1497 C C . PHE A 1 193 ? -7.747 4.315 2.886 1.00 97.44 193 PHE A C 1
ATOM 1499 O O . PHE A 1 193 ? -8.505 3.368 2.676 1.00 97.44 193 PHE A O 1
ATOM 1506 N N . GLU A 1 194 ? -7.319 5.128 1.928 1.00 97.75 194 GLU A N 1
ATOM 1507 C CA . GLU A 1 194 ? -7.586 4.927 0.509 1.00 97.75 194 GLU A CA 1
ATOM 1508 C C . GLU A 1 194 ? -6.298 5.123 -0.286 1.00 97.75 194 GLU A C 1
ATOM 1510 O O . GLU A 1 194 ? -5.583 6.113 -0.110 1.00 97.75 194 GLU A O 1
ATOM 1515 N N . GLY A 1 195 ? -5.993 4.172 -1.166 1.00 96.44 195 GLY A N 1
ATOM 1516 C CA . GLY A 1 195 ? -4.777 4.217 -1.958 1.00 96.44 195 GLY A CA 1
ATOM 1517 C C . GLY A 1 195 ? -4.741 3.226 -3.110 1.00 96.44 195 GLY A C 1
ATOM 1518 O O . GLY A 1 195 ? -5.668 2.447 -3.346 1.00 96.44 195 GLY A O 1
ATOM 1519 N N . VAL A 1 196 ? -3.616 3.263 -3.810 1.00 96.56 196 VAL A N 1
ATOM 1520 C CA . VAL A 1 196 ? -3.304 2.429 -4.966 1.00 96.56 196 VAL A CA 1
ATOM 1521 C C . VAL A 1 196 ? -2.162 1.474 -4.648 1.00 96.56 196 VAL A C 1
ATOM 1523 O O . VAL A 1 196 ? -1.284 1.767 -3.830 1.00 96.56 196 VAL A O 1
ATOM 1526 N N . ILE A 1 197 ? -2.179 0.321 -5.309 1.00 93.88 197 ILE A N 1
ATOM 1527 C CA . ILE A 1 197 ? -1.145 -0.705 -5.232 1.00 93.88 197 ILE A CA 1
ATOM 1528 C C . ILE A 1 197 ? -0.312 -0.599 -6.499 1.00 93.88 197 ILE A C 1
ATOM 1530 O O . ILE A 1 197 ? -0.818 -0.708 -7.615 1.00 93.88 197 ILE A O 1
ATOM 1534 N N . LEU A 1 198 ? 0.980 -0.385 -6.311 1.00 91.62 198 LEU A N 1
ATOM 1535 C CA . LEU A 1 198 ? 1.944 -0.165 -7.371 1.00 91.62 198 LEU A CA 1
ATOM 1536 C C . LEU A 1 198 ? 2.908 -1.343 -7.434 1.00 91.62 198 LEU A C 1
ATOM 1538 O O . LEU A 1 198 ? 3.324 -1.881 -6.408 1.00 91.62 198 LEU A O 1
ATOM 1542 N N . LYS A 1 199 ? 3.322 -1.722 -8.637 1.00 88.06 199 LYS A N 1
ATOM 1543 C CA . LYS A 1 199 ? 4.299 -2.786 -8.858 1.00 88.06 199 LYS A CA 1
ATOM 1544 C C . LYS A 1 199 ? 5.352 -2.342 -9.854 1.00 88.06 199 LYS A C 1
ATOM 1546 O O . LYS A 1 199 ? 5.042 -1.751 -10.884 1.00 88.06 199 LYS A O 1
ATOM 1551 N N . LEU A 1 200 ? 6.603 -2.689 -9.567 1.00 82.00 200 LEU A N 1
ATOM 1552 C CA . LEU A 1 200 ? 7.680 -2.543 -10.535 1.00 82.00 200 LEU A CA 1
ATOM 1553 C C . LEU A 1 200 ? 7.561 -3.640 -11.606 1.00 82.00 200 LEU A C 1
ATOM 1555 O O . LEU A 1 200 ? 7.656 -4.833 -11.309 1.00 82.00 200 LEU A O 1
ATOM 1559 N N . VAL A 1 201 ? 7.344 -3.234 -12.852 1.00 78.94 201 VAL A N 1
ATOM 1560 C CA . VAL A 1 201 ? 7.231 -4.094 -14.039 1.00 78.94 201 VAL A CA 1
ATOM 1561 C C . VAL A 1 201 ? 8.432 -3.822 -14.946 1.00 78.94 201 VAL A C 1
ATOM 1563 O O . VAL A 1 201 ? 8.963 -2.722 -14.936 1.00 78.94 201 VAL A O 1
ATOM 1566 N N . GLY A 1 202 ? 8.906 -4.806 -15.715 1.00 69.25 202 GLY A N 1
ATOM 1567 C CA . GLY A 1 202 ? 10.021 -4.615 -16.663 1.00 69.25 202 GLY A CA 1
ATOM 1568 C C . GLY A 1 202 ? 11.421 -4.944 -16.119 1.00 69.25 202 GLY A C 1
ATOM 1569 O O . GLY A 1 202 ? 12.385 -4.956 -16.883 1.00 69.25 202 GLY A O 1
ATOM 1570 N N . MET A 1 203 ? 11.549 -5.332 -14.843 1.00 63.75 203 MET A N 1
ATOM 1571 C CA . MET A 1 203 ? 12.733 -6.045 -14.332 1.00 63.75 203 MET A CA 1
ATOM 1572 C C . MET A 1 203 ? 12.752 -7.471 -14.902 1.00 63.75 203 MET A C 1
ATOM 1574 O O . MET A 1 203 ? 12.362 -8.431 -14.243 1.00 63.75 203 MET A O 1
ATOM 1578 N N . GLY A 1 204 ? 13.117 -7.638 -16.171 1.00 54.62 204 GLY A N 1
ATOM 1579 C CA . GLY A 1 204 ? 13.255 -8.993 -16.708 1.00 54.62 204 GLY A CA 1
ATOM 1580 C C . GLY A 1 204 ? 14.417 -9.730 -16.033 1.00 54.62 204 GLY A C 1
ATOM 1581 O O . GLY A 1 204 ? 15.418 -9.100 -15.677 1.00 54.62 204 GLY A O 1
ATOM 1582 N N . ARG A 1 205 ? 14.290 -11.054 -15.941 1.00 48.62 205 ARG A N 1
ATOM 1583 C CA . ARG A 1 205 ? 15.433 -11.963 -15.800 1.00 48.62 205 ARG A CA 1
ATOM 1584 C C . ARG A 1 205 ? 16.400 -11.823 -16.982 1.00 48.62 205 ARG A C 1
ATOM 1586 O O . ARG A 1 205 ? 16.020 -11.170 -17.992 1.00 48.62 205 ARG A O 1
#

Sequence (205 aa):
DRIEALIEPHLNREQSRFSRSLRGTREFIRKRREDLMDETGEAMPRWTKTPKAPPVIAEIGTVKAKFSGEWMEESPRERANLGKATLQLTLNDKPVELTDVGVHGAWAGGGFGRSNKPTIRFSGRRKSDGKTISVDISVPEDDFQPGQGINSGGTFKEGRGFSFGPLGMQFINGKANLTKASIKEGDLFEGEFEGVILKLVGMGR

Foldseek 3Di:
DDPCVVCVVVDDPVVNVVVVVVVVVVVVVVVVVVVVCVVQPPDHDDDPDDDQDDKDKDFFWKKKKWFKAFAAADDDPDFFQGGDMDIFIAGNNRTWDWHSKGWYWYFDDDDDDGDRWIWIKIWTATPPPRKIKIWIKTFHPVPQAQAWFGWIKTWIDTHPDDCPPPQHTKMKTWGKGWRGGDNDGGDMTTTMIITTIIGTPRPDD

Secondary structure (DSSP, 8-state):
--HHHHHGGG--HHHHHHHHHHHHHHHHHHHHHHHHHHHHTTS------PPPPPPEEEEEEEEEEEEEEEB-SS--S--TT-SEEEEEEEETTEEE-EEEEEEEEEEE-SSSS-EEEEEEEEEEEETTT--EEEEEEE--GGG-SSEEEEEEEEEEEETT--TTSTT--EEEEEEEEEEE---STT-EEEEEEEEEEEEEE----